Protein AF-A0A8T0I889-F1 (afdb_monomer_lite)

Organism: Ceratodon purpureus (NCBI:txid3225)

Structure (mmCIF, N/CA/C/O backbone):
data_AF-A0A8T0I889-F1
#
_entry.id   AF-A0A8T0I889-F1
#
loop_
_atom_site.group_PDB
_atom_site.id
_atom_site.type_symbol
_atom_site.label_atom_id
_atom_site.label_alt_id
_atom_site.label_comp_id
_atom_site.label_asym_id
_atom_site.label_entity_id
_atom_site.label_seq_id
_atom_site.pdbx_PDB_ins_code
_atom_site.Cartn_x
_atom_site.Cartn_y
_atom_site.Cartn_z
_atom_site.occupancy
_atom_site.B_iso_or_equiv
_atom_site.auth_seq_id
_atom_site.auth_comp_id
_atom_site.auth_asym_id
_atom_site.auth_atom_id
_atom_site.pdbx_PDB_model_num
ATOM 1 N N . MET A 1 1 ? -4.404 -8.830 51.544 1.00 38.88 1 MET A N 1
ATOM 2 C CA . MET A 1 1 ? -3.856 -8.838 50.172 1.00 38.88 1 MET A CA 1
ATOM 3 C C . MET A 1 1 ? -4.081 -7.455 49.581 1.00 38.88 1 MET A C 1
ATOM 5 O O . MET A 1 1 ? -5.215 -7.132 49.264 1.00 38.88 1 MET A O 1
ATOM 9 N N . SER A 1 2 ? -3.045 -6.614 49.555 1.00 32.66 2 SER A N 1
ATOM 10 C CA . SER A 1 2 ? -3.077 -5.269 48.964 1.00 32.66 2 SER A CA 1
ATOM 11 C C . SER A 1 2 ? -1.913 -5.170 47.982 1.00 32.66 2 SER A C 1
ATOM 13 O O . SER A 1 2 ? -0.775 -5.456 48.352 1.00 32.66 2 SER A O 1
ATOM 15 N N . SER A 1 3 ? -2.233 -4.873 46.725 1.00 34.38 3 SER A N 1
ATOM 16 C CA . SER A 1 3 ? -1.304 -4.756 45.603 1.00 34.38 3 SER A CA 1
ATOM 17 C C . SER A 1 3 ? -0.748 -3.334 45.576 1.00 34.38 3 SER A C 1
ATOM 19 O O . SER A 1 3 ? -1.489 -2.397 45.291 1.00 34.38 3 SER A O 1
ATOM 21 N N . ALA A 1 4 ? 0.538 -3.163 45.880 1.00 35.50 4 ALA A N 1
ATOM 22 C CA . ALA A 1 4 ? 1.221 -1.884 45.728 1.00 35.50 4 ALA A CA 1
ATOM 23 C C . ALA A 1 4 ? 1.607 -1.684 44.254 1.00 35.50 4 ALA A C 1
ATOM 25 O O . ALA A 1 4 ? 2.424 -2.424 43.709 1.00 35.50 4 ALA A O 1
ATOM 26 N N . ALA A 1 5 ? 0.996 -0.690 43.610 1.00 38.12 5 ALA A N 1
ATOM 27 C CA . ALA A 1 5 ? 1.450 -0.169 42.330 1.00 38.12 5 ALA A CA 1
ATOM 28 C C . ALA A 1 5 ? 2.786 0.560 42.543 1.00 38.12 5 ALA A C 1
ATOM 30 O O . ALA A 1 5 ? 2.858 1.499 43.336 1.00 38.12 5 ALA A O 1
ATOM 31 N N . ALA A 1 6 ? 3.842 0.126 41.856 1.00 36.59 6 ALA A N 1
ATOM 32 C CA . ALA A 1 6 ? 5.099 0.861 41.813 1.00 36.59 6 ALA A CA 1
ATOM 33 C C . ALA A 1 6 ? 4.888 2.139 40.985 1.00 36.59 6 ALA A C 1
ATOM 35 O O . ALA A 1 6 ? 4.774 2.084 39.761 1.00 36.59 6 ALA A O 1
ATOM 36 N N . ALA A 1 7 ? 4.785 3.285 41.658 1.00 34.78 7 ALA A N 1
ATOM 37 C CA . ALA A 1 7 ? 4.891 4.583 41.009 1.00 34.78 7 ALA A CA 1
ATOM 38 C C . ALA A 1 7 ? 6.327 4.747 40.485 1.00 34.78 7 ALA A C 1
ATOM 40 O O . ALA A 1 7 ? 7.281 4.529 41.231 1.00 34.78 7 ALA A O 1
ATOM 41 N N . MET A 1 8 ? 6.483 5.096 39.205 1.00 34.50 8 MET A N 1
ATOM 42 C CA . MET A 1 8 ? 7.778 5.522 38.671 1.00 34.50 8 MET A CA 1
ATOM 43 C C . MET A 1 8 ? 8.169 6.830 39.358 1.00 34.50 8 MET A C 1
ATOM 45 O O . MET A 1 8 ? 7.447 7.823 39.271 1.00 34.50 8 MET A O 1
ATOM 49 N N . ASP A 1 9 ? 9.288 6.798 40.072 1.00 35.66 9 ASP A N 1
ATOM 50 C CA . ASP A 1 9 ? 9.876 7.955 40.727 1.00 35.66 9 ASP A CA 1
ATOM 51 C C . ASP A 1 9 ? 10.604 8.810 39.678 1.00 35.66 9 ASP A C 1
ATOM 53 O O . ASP A 1 9 ? 11.549 8.356 39.036 1.00 35.66 9 ASP A O 1
ATOM 57 N N . PHE A 1 10 ? 10.112 10.032 39.466 1.00 41.44 10 PHE A N 1
ATOM 58 C CA . PHE A 1 10 ? 10.704 11.021 38.558 1.00 41.44 10 PHE A CA 1
ATOM 59 C C . PHE A 1 10 ? 11.509 12.089 39.314 1.00 41.44 10 PHE A C 1
ATOM 61 O O . PHE A 1 10 ? 11.825 13.141 38.751 1.00 41.44 10 PHE A O 1
ATOM 68 N N . THR A 1 11 ? 11.838 11.862 40.591 1.00 37.34 11 THR A N 1
ATOM 69 C CA . THR A 1 11 ? 12.684 12.786 41.347 1.00 37.34 11 THR A CA 1
ATOM 70 C C . THR A 1 11 ? 14.086 12.839 40.727 1.00 37.34 11 THR A C 1
ATOM 72 O O . THR A 1 11 ? 14.850 11.881 40.762 1.00 37.34 11 THR A O 1
ATOM 75 N N . GLY A 1 12 ? 14.413 13.970 40.093 1.00 53.16 12 GLY A N 1
ATOM 76 C CA . GLY A 1 12 ? 15.733 14.231 39.502 1.00 53.16 12 GLY A CA 1
ATOM 77 C C . GLY A 1 12 ? 15.777 14.394 37.980 1.00 53.16 12 GLY A C 1
ATOM 78 O O . GLY A 1 12 ? 16.835 14.732 37.457 1.00 53.16 12 GLY A O 1
ATOM 79 N N . VAL A 1 13 ? 14.667 14.209 37.256 1.00 53.50 13 VAL A N 1
ATOM 80 C CA . VAL A 1 13 ? 14.629 14.469 35.805 1.00 53.50 13 VAL A CA 1
ATOM 81 C C . VAL A 1 13 ? 14.332 15.950 35.554 1.00 53.50 13 VAL A C 1
ATOM 83 O O . VAL A 1 13 ? 13.236 16.431 35.841 1.00 53.50 13 VAL A O 1
ATOM 86 N N . ASP A 1 14 ? 15.312 16.682 35.022 1.00 50.28 14 ASP A N 1
ATOM 87 C CA . ASP A 1 14 ? 15.147 18.082 34.624 1.00 50.28 14 ASP A CA 1
ATOM 88 C C . ASP A 1 14 ? 14.471 18.170 33.243 1.00 50.28 14 ASP A C 1
ATOM 90 O O . ASP A 1 14 ? 15.088 17.938 32.203 1.00 50.28 14 ASP A O 1
ATOM 94 N N . PHE A 1 15 ? 13.175 18.494 33.236 1.00 55.06 15 PHE A N 1
ATOM 95 C CA . PHE A 1 15 ? 12.366 18.649 32.020 1.00 55.06 15 PHE A CA 1
ATOM 96 C C . PHE A 1 15 ? 12.516 20.024 31.349 1.00 55.06 15 PHE A C 1
ATOM 98 O O . PHE A 1 15 ? 11.800 20.321 30.390 1.00 55.06 15 PHE A O 1
ATOM 105 N N . THR A 1 16 ? 13.408 20.889 31.836 1.00 63.59 16 THR A N 1
ATOM 106 C CA . THR A 1 16 ? 13.692 22.157 31.163 1.00 63.59 16 THR A CA 1
ATOM 107 C C . THR A 1 16 ? 14.415 21.920 29.837 1.00 63.59 16 THR A C 1
ATOM 109 O O . THR A 1 16 ? 15.089 20.912 29.629 1.00 63.59 16 THR A O 1
ATOM 112 N N . VAL A 1 17 ? 14.310 22.886 28.923 1.00 51.00 17 VAL A N 1
ATOM 113 C CA . VAL A 1 17 ? 15.020 22.858 27.634 1.00 51.00 17 VAL A CA 1
ATOM 114 C C . VAL A 1 17 ? 16.532 22.659 27.843 1.00 51.00 17 VAL A C 1
ATOM 116 O O . VAL A 1 17 ? 17.154 21.896 27.113 1.00 51.00 17 VAL A O 1
ATOM 119 N N . ALA A 1 18 ? 17.115 23.264 28.885 1.00 52.53 18 ALA A N 1
ATOM 120 C CA . ALA A 1 18 ? 18.521 23.080 29.251 1.00 52.53 18 ALA A CA 1
ATOM 121 C C . ALA A 1 18 ? 18.833 21.656 29.755 1.00 52.53 18 ALA A C 1
ATOM 123 O O . ALA A 1 18 ? 19.845 21.083 29.351 1.00 52.53 18 ALA A O 1
ATOM 124 N N . GLY A 1 19 ? 17.954 21.058 30.567 1.00 60.75 19 GLY A N 1
ATOM 125 C CA . GLY A 1 19 ? 18.057 19.656 30.988 1.00 60.75 19 GLY A CA 1
ATOM 126 C C . GLY A 1 19 ? 18.005 18.679 29.808 1.00 60.75 19 GLY A C 1
ATOM 127 O O . GLY A 1 19 ? 18.810 17.751 29.730 1.00 60.75 19 GLY A O 1
ATOM 128 N N . GLN A 1 20 ? 17.145 18.948 28.821 1.00 54.09 20 GLN A N 1
ATOM 129 C CA . GLN A 1 20 ? 17.068 18.170 27.578 1.00 54.09 20 GLN A CA 1
ATOM 130 C C . GLN A 1 20 ? 18.330 18.306 26.712 1.00 54.09 20 GLN A C 1
ATOM 132 O O . GLN A 1 20 ? 18.806 17.307 26.172 1.00 54.09 20 GLN A O 1
ATOM 137 N N . TYR A 1 21 ? 18.901 19.512 26.599 1.00 55.03 21 TYR A N 1
ATOM 138 C CA . TYR A 1 21 ? 20.168 19.721 25.889 1.00 55.03 21 TYR A CA 1
ATOM 139 C C . TYR A 1 21 ? 21.338 19.010 26.580 1.00 55.03 21 TYR A C 1
ATOM 141 O O . TYR A 1 21 ? 22.136 18.366 25.903 1.00 55.03 21 TYR A O 1
ATOM 149 N N . ASN A 1 22 ? 21.418 19.057 27.911 1.00 59.56 22 ASN A N 1
ATOM 150 C CA . ASN A 1 22 ? 22.463 18.358 28.660 1.00 59.56 22 ASN A CA 1
ATOM 151 C C . ASN A 1 22 ? 22.345 16.830 28.535 1.00 59.56 22 ASN A C 1
ATOM 153 O O . ASN A 1 22 ? 23.361 16.166 28.357 1.00 59.56 22 ASN A O 1
ATOM 157 N N . ALA A 1 23 ? 21.126 16.281 28.520 1.00 58.91 23 ALA A N 1
ATOM 158 C CA . ALA A 1 23 ? 20.895 14.858 28.264 1.00 58.91 23 ALA A CA 1
ATOM 159 C C . ALA A 1 23 ? 21.286 14.430 26.834 1.00 58.91 23 ALA A C 1
ATOM 161 O O . ALA A 1 23 ? 21.723 13.300 26.629 1.00 58.91 23 ALA A O 1
ATOM 162 N N . MET A 1 24 ? 21.172 15.321 25.837 1.00 51.47 24 MET A N 1
ATOM 163 C CA . MET A 1 24 ? 21.667 15.058 24.476 1.00 51.47 24 MET A CA 1
ATOM 164 C C . MET A 1 24 ? 23.195 15.074 24.378 1.00 51.47 24 MET A C 1
ATOM 166 O O . MET A 1 24 ? 23.743 14.395 23.514 1.00 51.47 24 MET A O 1
ATOM 170 N N . LEU A 1 25 ? 23.872 15.841 25.235 1.00 63.53 25 LEU A N 1
ATOM 171 C CA . LEU A 1 25 ? 25.333 15.946 25.273 1.00 63.53 25 LEU A CA 1
ATOM 172 C C . LEU A 1 25 ? 25.995 14.811 26.068 1.00 63.53 25 LEU A C 1
ATOM 174 O O . LEU A 1 25 ? 27.222 14.697 26.046 1.00 63.53 25 LEU A O 1
ATOM 178 N N . GLU A 1 26 ? 25.217 13.959 26.747 1.00 68.44 26 GLU A N 1
ATOM 179 C CA . GLU A 1 26 ? 25.777 12.794 27.423 1.00 68.44 26 GLU A CA 1
ATOM 180 C C . GLU A 1 26 ? 26.344 11.781 26.408 1.00 68.44 26 GLU A C 1
ATOM 182 O O . GLU A 1 26 ? 25.655 11.372 25.464 1.00 68.44 26 GLU A O 1
ATOM 187 N N . PRO A 1 27 ? 27.588 11.308 26.608 1.00 64.69 27 PRO A N 1
ATOM 188 C CA . PRO A 1 27 ? 28.225 10.348 25.708 1.00 64.69 27 PRO A CA 1
ATOM 189 C C . PRO A 1 27 ? 27.445 9.026 25.607 1.00 64.69 27 PRO A C 1
ATOM 191 O O . PRO A 1 27 ? 27.396 8.422 24.534 1.00 64.69 27 PRO A O 1
ATOM 194 N N . ASP A 1 28 ? 26.756 8.623 26.679 1.00 70.69 28 ASP A N 1
ATOM 195 C CA . ASP A 1 28 ? 25.913 7.424 26.713 1.00 70.69 28 ASP A CA 1
ATOM 196 C C . ASP A 1 28 ? 24.648 7.555 25.853 1.00 70.69 28 ASP A C 1
ATOM 198 O O . ASP A 1 28 ? 24.193 6.570 25.263 1.00 70.69 28 ASP A O 1
ATOM 202 N N . PHE A 1 29 ? 24.083 8.761 25.726 1.00 66.19 29 PHE A N 1
ATOM 203 C CA . PHE A 1 29 ? 22.943 9.012 24.844 1.00 66.19 29 PHE A CA 1
ATOM 204 C C . PHE A 1 29 ? 23.356 8.887 23.373 1.00 66.19 29 PHE A C 1
ATOM 206 O O . PHE A 1 29 ? 22.682 8.215 22.586 1.00 66.19 29 PHE A O 1
ATOM 213 N N . HIS A 1 30 ? 24.508 9.456 23.011 1.00 67.38 30 HIS A N 1
ATOM 214 C CA . HIS A 1 30 ? 25.080 9.315 21.674 1.00 67.38 30 HIS A CA 1
ATOM 215 C C . HIS A 1 30 ? 25.441 7.862 21.341 1.00 67.38 30 HIS A C 1
ATOM 217 O O . HIS A 1 30 ? 25.084 7.389 20.262 1.00 67.38 30 HIS A O 1
ATOM 223 N N . ALA A 1 31 ? 26.070 7.127 22.263 1.00 69.75 31 ALA A N 1
ATOM 224 C CA . ALA A 1 31 ? 26.393 5.714 22.072 1.00 69.75 31 ALA A CA 1
ATOM 225 C C . ALA A 1 31 ? 25.131 4.854 21.891 1.00 69.75 31 ALA A C 1
ATOM 227 O O . ALA A 1 31 ? 25.071 4.035 20.975 1.00 69.75 31 ALA A O 1
ATOM 228 N N . LYS A 1 32 ? 24.082 5.084 22.695 1.00 72.75 32 LYS A N 1
ATOM 229 C CA . LYS A 1 32 ? 22.783 4.412 22.523 1.00 72.75 32 LYS A CA 1
ATOM 230 C C . LYS A 1 32 ? 22.144 4.737 21.177 1.00 72.75 32 LYS A C 1
ATOM 232 O O . LYS A 1 32 ? 21.642 3.831 20.522 1.00 72.75 32 LYS A O 1
ATOM 237 N N . LYS A 1 33 ? 22.187 5.996 20.734 1.00 72.31 33 LYS A N 1
ATOM 238 C CA . LYS A 1 33 ? 21.646 6.401 19.429 1.00 72.31 33 LYS A CA 1
ATOM 239 C C . LYS A 1 33 ? 22.400 5.744 18.270 1.00 72.31 33 LYS A C 1
ATOM 241 O O . LYS A 1 33 ? 21.763 5.293 17.325 1.00 72.31 33 LYS A O 1
ATOM 246 N N . ILE A 1 34 ? 23.728 5.647 18.365 1.00 73.31 34 ILE A N 1
ATOM 247 C CA . ILE A 1 34 ? 24.564 4.943 17.383 1.00 73.31 34 ILE A CA 1
ATOM 248 C C . ILE A 1 34 ? 24.223 3.450 17.368 1.00 73.31 34 ILE A C 1
ATOM 250 O O . ILE A 1 34 ? 23.981 2.905 16.302 1.00 73.31 34 ILE A O 1
ATOM 254 N N . LEU A 1 35 ? 24.129 2.795 18.529 1.00 71.81 35 LEU A N 1
ATOM 255 C CA . LEU A 1 35 ? 23.774 1.373 18.613 1.00 71.81 35 LEU A CA 1
ATOM 256 C C . LEU A 1 35 ? 22.381 1.078 18.046 1.00 71.81 35 LEU A C 1
ATOM 258 O O . LEU A 1 35 ? 22.191 0.065 17.381 1.00 71.81 35 LEU A O 1
ATOM 262 N N . VAL A 1 36 ? 21.403 1.953 18.293 1.00 73.56 36 VAL A N 1
ATOM 263 C CA . VAL A 1 36 ? 20.062 1.827 17.703 1.00 73.56 36 VAL A CA 1
ATOM 264 C C . VAL A 1 36 ? 20.124 1.983 16.184 1.00 73.56 36 VAL A C 1
ATOM 266 O O . VAL A 1 36 ? 19.543 1.158 15.488 1.00 73.56 36 VAL A O 1
ATOM 269 N N . ALA A 1 37 ? 20.862 2.975 15.675 1.00 70.75 37 ALA A N 1
ATOM 270 C CA . ALA A 1 37 ? 21.021 3.186 14.237 1.00 70.75 37 ALA A CA 1
ATOM 271 C C . ALA A 1 37 ? 21.713 1.998 13.545 1.00 70.75 37 ALA A C 1
ATOM 273 O O . ALA A 1 37 ? 21.219 1.520 12.530 1.00 70.75 37 ALA A O 1
ATOM 274 N N . VAL A 1 38 ? 22.790 1.464 14.132 1.00 75.94 38 VAL A N 1
ATOM 275 C CA . VAL A 1 38 ? 23.497 0.279 13.611 1.00 75.94 38 VAL A CA 1
ATOM 276 C C . VAL A 1 38 ? 22.573 -0.943 13.586 1.00 75.94 38 VAL A C 1
ATOM 278 O O . VAL A 1 38 ? 22.471 -1.620 12.570 1.00 75.94 38 VAL A O 1
ATOM 281 N N . ASN A 1 39 ? 21.818 -1.184 14.663 1.00 76.38 39 ASN A N 1
ATOM 282 C CA . ASN A 1 39 ? 20.856 -2.290 14.708 1.00 76.38 39 ASN A CA 1
ATOM 283 C C . ASN A 1 39 ? 19.713 -2.143 13.681 1.00 76.38 39 ASN A C 1
ATOM 285 O O . ASN A 1 39 ? 19.145 -3.147 13.243 1.00 76.38 39 ASN A O 1
ATOM 289 N N . GLU A 1 40 ? 19.314 -0.913 13.338 1.00 75.62 40 GLU A N 1
ATOM 290 C CA . GLU A 1 40 ? 18.324 -0.656 12.285 1.00 75.62 40 GLU A CA 1
ATOM 291 C C . GLU A 1 40 ? 18.888 -0.940 10.888 1.00 75.62 40 GLU A C 1
ATOM 293 O O . GLU A 1 40 ? 18.204 -1.595 10.097 1.00 75.62 40 GLU A O 1
ATOM 298 N N . GLU A 1 41 ? 20.123 -0.510 10.608 1.00 78.06 41 GLU A N 1
ATOM 299 C CA . GLU A 1 41 ? 20.828 -0.801 9.351 1.00 78.06 41 GLU A CA 1
ATOM 300 C C . GLU A 1 41 ? 21.030 -2.312 9.155 1.00 78.06 41 GLU A C 1
ATOM 302 O O . GLU A 1 41 ? 20.679 -2.843 8.100 1.00 78.06 41 GLU A O 1
ATOM 307 N N . ASP A 1 42 ? 21.469 -3.036 10.189 1.00 79.94 42 ASP A N 1
ATOM 308 C CA . ASP A 1 42 ? 21.649 -4.493 10.127 1.00 79.94 42 ASP A CA 1
ATOM 309 C C . ASP A 1 42 ? 20.334 -5.214 9.778 1.00 79.94 42 ASP A C 1
ATOM 311 O O . ASP A 1 42 ? 20.287 -6.088 8.907 1.00 79.94 42 ASP A O 1
ATOM 315 N N . ARG A 1 43 ? 19.218 -4.817 10.408 1.00 76.06 43 ARG A N 1
ATOM 316 C CA . ARG A 1 43 ? 17.892 -5.407 10.145 1.00 76.06 43 ARG A CA 1
ATOM 317 C C . ARG A 1 43 ? 17.404 -5.122 8.720 1.00 76.06 43 ARG A C 1
ATOM 319 O O . ARG A 1 43 ? 16.707 -5.947 8.117 1.00 76.06 43 ARG A O 1
ATOM 326 N N . GLN A 1 44 ? 17.712 -3.939 8.203 1.00 80.19 44 GLN A N 1
ATOM 327 C CA . GLN A 1 44 ? 17.407 -3.539 6.833 1.00 80.19 44 GLN A CA 1
ATOM 328 C C . GLN A 1 44 ? 18.188 -4.386 5.824 1.00 80.19 44 GLN A C 1
ATOM 330 O O . GLN A 1 44 ? 17.584 -4.983 4.923 1.00 80.19 44 GLN A O 1
ATOM 335 N N . ASP A 1 45 ? 19.495 -4.530 6.034 1.00 81.19 45 ASP A N 1
ATOM 336 C CA . ASP A 1 45 ? 20.376 -5.338 5.196 1.00 81.19 45 ASP A CA 1
ATOM 337 C C . ASP A 1 45 ? 19.987 -6.818 5.209 1.00 81.19 45 ASP A C 1
ATOM 339 O O . ASP A 1 45 ? 19.937 -7.451 4.149 1.00 81.19 45 ASP A O 1
ATOM 343 N N . GLU A 1 46 ? 19.609 -7.374 6.361 1.00 82.19 46 GLU A N 1
ATOM 344 C CA . GLU A 1 46 ? 19.077 -8.737 6.450 1.00 82.19 46 GLU A CA 1
ATOM 345 C C . GLU A 1 46 ? 17.840 -8.941 5.562 1.00 82.19 46 GLU A C 1
ATOM 347 O O . GLU A 1 46 ? 17.725 -9.966 4.881 1.00 82.19 46 GLU A O 1
ATOM 352 N N . GLY A 1 47 ? 16.919 -7.971 5.528 1.00 78.44 47 GLY A N 1
ATOM 353 C CA . GLY A 1 47 ? 15.723 -8.014 4.681 1.00 78.44 47 GLY A CA 1
ATOM 354 C C . GLY A 1 47 ? 16.063 -8.032 3.188 1.00 78.44 47 GLY A C 1
ATOM 355 O O . GLY A 1 47 ? 15.535 -8.856 2.433 1.00 78.44 47 GLY A O 1
ATOM 356 N N . ILE A 1 48 ? 17.000 -7.179 2.766 1.00 83.19 48 ILE A N 1
ATOM 357 C CA . ILE A 1 48 ? 17.492 -7.125 1.382 1.00 83.19 48 ILE A CA 1
ATOM 358 C C . ILE A 1 48 ? 18.216 -8.428 1.014 1.00 83.19 48 ILE A C 1
ATOM 360 O O . ILE A 1 48 ? 17.950 -9.020 -0.035 1.00 83.19 48 ILE A O 1
ATOM 364 N N . GLN A 1 49 ? 19.114 -8.917 1.870 1.00 85.38 49 GLN A N 1
ATOM 365 C CA . GLN A 1 49 ? 19.845 -10.162 1.634 1.00 85.38 49 GLN A CA 1
ATOM 366 C C . GLN A 1 49 ? 18.901 -11.362 1.561 1.00 85.38 49 GLN A C 1
ATOM 368 O O . GLN A 1 49 ? 19.063 -12.232 0.704 1.00 85.38 49 GLN A O 1
ATOM 373 N N . LYS A 1 50 ? 17.883 -11.409 2.428 1.00 83.75 50 LYS A N 1
ATOM 374 C CA . LYS A 1 50 ? 16.837 -12.433 2.385 1.00 83.75 50 LYS A CA 1
ATOM 375 C C . LYS A 1 50 ? 16.094 -12.396 1.050 1.00 83.75 50 LYS A C 1
ATOM 377 O O . LYS A 1 50 ? 15.842 -13.462 0.489 1.00 83.75 50 LYS A O 1
ATOM 382 N N . TYR A 1 51 ? 15.790 -11.210 0.523 1.00 84.94 51 TYR A N 1
ATOM 383 C CA . TYR A 1 51 ? 15.159 -11.055 -0.790 1.00 84.94 51 TYR A CA 1
ATOM 384 C C . TYR A 1 51 ? 16.011 -11.669 -1.906 1.00 84.94 51 TYR A C 1
ATOM 386 O O . TYR A 1 51 ? 15.524 -12.550 -2.621 1.00 84.94 51 TYR A O 1
ATOM 394 N N . TYR A 1 52 ? 17.289 -11.291 -2.007 1.00 85.19 52 TYR A N 1
ATOM 395 C CA . TYR A 1 52 ? 18.178 -11.846 -3.034 1.00 85.19 52 TYR A CA 1
ATOM 396 C C . TYR A 1 52 ? 18.409 -13.343 -2.863 1.00 85.19 52 TYR A C 1
ATOM 398 O O . TYR A 1 52 ? 18.342 -14.076 -3.840 1.00 85.19 52 TYR A O 1
ATOM 406 N N . ARG A 1 53 ? 18.543 -13.841 -1.629 1.00 84.75 53 ARG A N 1
ATOM 407 C CA . ARG A 1 53 ? 18.658 -15.282 -1.365 1.00 84.75 53 ARG A CA 1
ATOM 408 C C . ARG A 1 53 ? 17.445 -16.059 -1.883 1.00 84.75 53 ARG A C 1
ATOM 410 O O . ARG A 1 53 ? 17.609 -17.114 -2.490 1.00 84.75 53 ARG A O 1
ATOM 417 N N . VAL A 1 54 ? 16.230 -15.557 -1.648 1.00 79.88 54 VAL A N 1
ATOM 418 C CA . VAL A 1 54 ? 14.989 -16.180 -2.147 1.00 79.88 54 VAL A CA 1
ATOM 419 C C . VAL A 1 54 ? 14.908 -16.098 -3.672 1.00 79.88 54 VAL A C 1
ATOM 421 O O . VAL A 1 54 ? 14.420 -17.033 -4.309 1.00 79.88 54 VAL A O 1
ATOM 424 N N . GLN A 1 55 ? 15.386 -15.006 -4.268 1.00 77.44 55 GLN A N 1
ATOM 425 C CA . GLN A 1 55 ? 15.438 -14.841 -5.717 1.00 77.44 55 GLN A CA 1
ATOM 426 C C . GLN A 1 55 ? 16.450 -15.800 -6.367 1.00 77.44 55 GLN A C 1
ATOM 428 O O . GLN A 1 55 ? 16.089 -16.497 -7.315 1.00 77.44 55 GLN A O 1
ATOM 433 N N . ASP A 1 56 ? 17.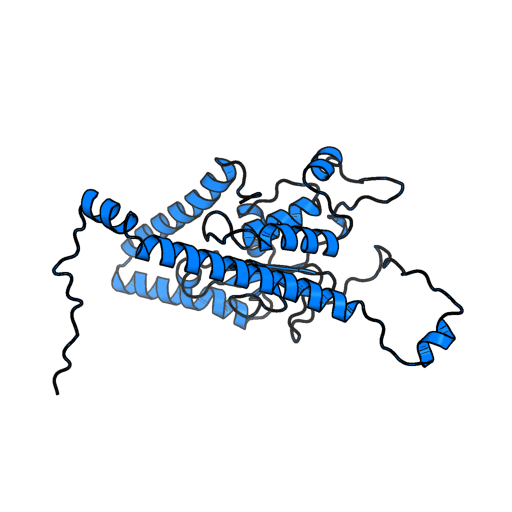659 -15.907 -5.820 1.00 81.19 56 ASP A N 1
ATOM 434 C CA . ASP A 1 56 ? 18.752 -16.739 -6.332 1.00 81.19 56 ASP A CA 1
ATOM 435 C C . ASP A 1 56 ? 18.472 -18.235 -6.156 1.00 81.19 56 ASP A C 1
ATOM 437 O O . ASP A 1 56 ? 18.657 -19.016 -7.091 1.00 81.19 56 ASP A O 1
ATOM 441 N N . ALA A 1 57 ? 17.936 -18.646 -5.000 1.00 73.88 57 ALA A N 1
ATOM 442 C CA . ALA A 1 57 ? 17.525 -20.032 -4.759 1.00 73.88 57 ALA A CA 1
ATOM 443 C C . ALA A 1 57 ? 16.468 -20.513 -5.768 1.00 73.88 57 ALA A C 1
ATOM 445 O O . ALA A 1 57 ? 16.388 -21.702 -6.065 1.00 73.88 57 ALA A O 1
ATOM 446 N N . ARG A 1 58 ? 15.668 -19.594 -6.325 1.00 65.94 58 ARG A N 1
ATOM 447 C CA . ARG A 1 58 ? 14.689 -19.899 -7.379 1.00 65.94 58 ARG A CA 1
ATOM 448 C C . ARG A 1 58 ? 15.282 -19.883 -8.788 1.00 65.94 58 ARG A C 1
ATOM 450 O O . ARG A 1 58 ? 14.664 -20.441 -9.689 1.00 65.94 58 ARG A O 1
ATOM 457 N N . GLN A 1 59 ? 16.439 -19.254 -8.993 1.00 61.47 59 GLN A N 1
ATOM 458 C CA . GLN A 1 59 ? 17.145 -19.248 -10.279 1.00 61.47 59 GLN A CA 1
ATOM 459 C C . GLN A 1 59 ? 18.092 -20.446 -10.455 1.00 61.47 59 GLN A C 1
ATOM 461 O O . GLN A 1 59 ? 18.478 -20.735 -11.587 1.00 61.47 59 GLN A O 1
ATOM 466 N N . GLN A 1 60 ? 18.449 -21.171 -9.387 1.00 41.69 60 GLN A N 1
ATOM 467 C CA . GLN A 1 60 ? 19.265 -22.385 -9.491 1.00 41.69 60 GLN A CA 1
ATOM 468 C C . GLN A 1 60 ? 18.501 -23.528 -10.197 1.00 41.69 60 GLN A C 1
ATOM 470 O O . GLN A 1 60 ? 17.460 -23.965 -9.701 1.00 41.69 60 GLN A O 1
ATOM 475 N N . PRO A 1 61 ? 19.009 -24.068 -11.324 1.00 43.16 61 PRO A N 1
ATOM 476 C CA . PRO A 1 61 ? 18.478 -25.292 -11.912 1.00 43.16 61 PRO A CA 1
ATOM 477 C C . PRO A 1 61 ? 18.770 -26.482 -10.992 1.00 43.16 61 PRO A C 1
ATOM 479 O O . PRO A 1 61 ? 19.861 -26.593 -10.426 1.00 43.16 61 PRO A O 1
ATOM 482 N N . SER A 1 62 ? 17.806 -27.391 -10.851 1.00 40.03 62 SER A N 1
ATOM 483 C CA . SER A 1 62 ? 17.978 -28.639 -10.109 1.00 40.03 62 SER A CA 1
ATOM 484 C C . SER A 1 62 ? 19.150 -29.442 -10.681 1.00 40.03 62 SER A C 1
ATOM 486 O O . SER A 1 62 ? 19.073 -29.944 -11.798 1.00 40.03 62 SER A O 1
ATOM 488 N N . SER A 1 63 ? 20.218 -29.608 -9.902 1.00 49.16 63 SER A N 1
ATOM 489 C CA . SER A 1 63 ? 21.360 -30.464 -10.234 1.00 49.16 63 SER A CA 1
ATOM 490 C C . SER A 1 63 ? 20.944 -31.947 -10.293 1.00 49.16 63 SER A C 1
ATOM 492 O O . SER A 1 63 ? 21.194 -32.713 -9.362 1.00 49.16 63 SER A O 1
ATOM 494 N N . SER A 1 64 ? 20.337 -32.380 -11.398 1.00 54.94 64 SER A N 1
ATOM 495 C CA . SER A 1 64 ? 20.306 -33.785 -11.809 1.00 54.94 64 SER A CA 1
ATOM 496 C C . SER A 1 64 ? 21.084 -33.933 -13.111 1.00 54.94 64 SER A C 1
ATOM 498 O O . SER A 1 64 ? 20.902 -33.167 -14.059 1.00 54.94 64 SER A O 1
ATOM 500 N N . LYS A 1 65 ? 21.940 -34.957 -13.176 1.00 52.72 65 LYS A N 1
ATOM 501 C CA . LYS A 1 65 ? 22.740 -35.338 -14.355 1.00 52.72 65 LYS A CA 1
ATOM 502 C C . LYS A 1 65 ? 21.895 -35.531 -15.632 1.00 52.72 65 LYS A C 1
ATOM 504 O O . LYS A 1 65 ? 22.450 -35.505 -16.729 1.00 52.72 65 LYS A O 1
ATOM 509 N N . ASP A 1 66 ? 20.572 -35.635 -15.507 1.00 48.03 66 ASP A N 1
ATOM 510 C CA . ASP A 1 66 ? 19.611 -35.687 -16.615 1.00 48.03 66 ASP A CA 1
ATOM 511 C C . ASP A 1 66 ? 19.501 -34.381 -17.427 1.00 48.03 66 ASP A C 1
ATOM 513 O O . ASP A 1 66 ? 19.113 -34.412 -18.599 1.00 48.03 66 ASP A O 1
ATOM 517 N N . GLU A 1 67 ? 19.869 -33.226 -16.860 1.00 49.94 67 GLU A N 1
ATOM 518 C CA . GLU A 1 67 ? 19.776 -31.924 -17.540 1.00 49.94 67 GLU A CA 1
ATOM 519 C C . GLU A 1 67 ? 20.954 -31.672 -18.499 1.00 49.94 67 GLU A C 1
ATOM 521 O O . GLU A 1 67 ? 20.791 -31.050 -19.551 1.00 49.94 67 GLU A O 1
ATOM 526 N N . ILE A 1 68 ? 22.128 -32.255 -18.219 1.00 49.91 68 ILE A N 1
ATOM 527 C CA . ILE A 1 68 ? 23.310 -32.165 -19.095 1.00 49.91 68 ILE A CA 1
ATOM 528 C C . ILE A 1 68 ? 23.031 -32.831 -20.451 1.00 49.91 68 ILE A C 1
ATOM 530 O O . ILE A 1 68 ? 23.459 -32.326 -21.488 1.00 49.91 68 ILE A O 1
ATOM 534 N N . ARG A 1 69 ? 22.228 -33.904 -20.480 1.00 44.44 69 ARG A N 1
ATOM 535 C CA . ARG A 1 69 ? 21.816 -34.563 -21.731 1.00 44.44 69 ARG A CA 1
ATOM 536 C C . ARG A 1 69 ? 20.817 -33.729 -22.544 1.00 44.44 69 ARG A C 1
ATOM 538 O O . ARG A 1 69 ? 20.770 -33.862 -23.763 1.00 44.44 69 ARG A O 1
ATOM 545 N N . ARG A 1 70 ? 20.058 -32.831 -21.903 1.00 44.09 70 ARG A N 1
ATOM 546 C CA . ARG A 1 70 ? 19.170 -31.866 -22.583 1.00 44.09 70 ARG A CA 1
ATOM 547 C C . ARG A 1 70 ? 19.899 -30.605 -23.064 1.00 44.09 70 ARG A C 1
ATOM 549 O O . ARG A 1 70 ? 19.359 -29.871 -23.884 1.00 44.09 70 ARG A O 1
ATOM 556 N N . ARG A 1 71 ? 21.136 -30.373 -22.611 1.00 45.03 71 ARG A N 1
ATOM 557 C CA . ARG A 1 71 ? 21.948 -29.177 -22.909 1.00 45.03 71 ARG A CA 1
ATOM 558 C C . ARG A 1 71 ? 22.434 -29.071 -24.364 1.00 45.03 71 ARG A C 1
ATOM 560 O O . ARG A 1 71 ? 22.928 -28.018 -24.748 1.00 45.03 71 ARG A O 1
ATOM 567 N N . GLY A 1 72 ? 22.257 -30.116 -25.180 1.00 39.66 72 GLY A N 1
ATOM 568 C CA . GLY A 1 72 ? 22.486 -30.076 -26.633 1.00 39.66 72 GLY A CA 1
ATOM 569 C C . GLY A 1 72 ? 21.397 -29.342 -27.431 1.00 39.66 72 GLY A C 1
ATOM 570 O O . GLY A 1 72 ? 21.574 -29.090 -28.617 1.00 39.66 72 GLY A O 1
ATOM 571 N N . GLN A 1 73 ? 20.281 -28.976 -26.795 1.00 44.28 73 GLN A N 1
ATOM 572 C CA . GLN A 1 73 ? 19.256 -28.111 -27.373 1.00 44.28 73 GLN A CA 1
ATOM 573 C C . GLN A 1 73 ? 18.984 -26.971 -26.398 1.00 44.28 73 GLN A C 1
ATOM 575 O O . GLN A 1 73 ? 18.124 -27.055 -25.521 1.00 44.28 73 GLN A O 1
ATOM 580 N N . SER A 1 74 ? 19.745 -25.890 -26.539 1.00 38.34 74 SER A N 1
ATOM 581 C CA . SER A 1 74 ? 19.473 -24.626 -25.869 1.00 38.34 74 SER A CA 1
ATOM 582 C C . SER A 1 74 ? 18.113 -24.093 -26.327 1.00 38.34 74 SER A C 1
ATOM 584 O O . SER A 1 74 ? 17.993 -23.388 -27.327 1.00 38.34 74 SER A O 1
ATOM 586 N N . ARG A 1 75 ? 17.049 -24.410 -25.580 1.00 37.12 75 ARG A N 1
ATOM 587 C CA . ARG A 1 75 ? 15.842 -23.583 -25.621 1.00 37.12 75 ARG A CA 1
ATOM 588 C C . ARG A 1 75 ? 16.232 -22.232 -25.015 1.00 37.12 75 ARG A C 1
ATOM 590 O O . ARG A 1 75 ? 16.676 -22.215 -23.866 1.00 37.12 75 ARG A O 1
ATOM 597 N N . PRO A 1 76 ? 16.114 -21.116 -25.754 1.00 37.91 76 PRO A N 1
ATOM 598 C CA . PRO A 1 76 ? 16.326 -19.799 -25.170 1.00 37.91 76 PRO A CA 1
ATOM 599 C C . PRO A 1 76 ? 15.368 -19.629 -23.988 1.00 37.91 76 PRO A C 1
ATOM 601 O O . PRO A 1 76 ? 14.274 -20.198 -24.007 1.00 37.91 76 PRO A O 1
ATOM 604 N N . ALA A 1 77 ? 15.768 -18.866 -22.966 1.00 43.75 77 ALA A N 1
ATOM 605 C CA . ALA A 1 77 ? 14.872 -18.458 -21.891 1.00 43.75 77 ALA A CA 1
ATOM 606 C C . ALA A 1 77 ? 13.644 -17.792 -22.527 1.00 43.75 77 ALA A C 1
ATOM 608 O O . ALA A 1 77 ? 13.705 -16.658 -23.006 1.00 43.75 77 ALA A O 1
ATOM 609 N N . VAL A 1 78 ? 12.546 -18.542 -22.632 1.00 41.00 78 VAL A N 1
ATOM 610 C CA . VAL A 1 78 ? 11.319 -18.059 -23.251 1.00 41.00 78 VAL A CA 1
ATOM 611 C C . VAL A 1 78 ? 10.769 -17.008 -22.300 1.00 41.00 78 VAL A C 1
ATOM 613 O O . VAL A 1 78 ? 10.164 -17.339 -21.282 1.00 41.00 78 VAL A O 1
ATOM 616 N N . ARG A 1 79 ? 10.988 -15.728 -22.630 1.00 49.19 79 ARG A N 1
ATOM 617 C CA . ARG A 1 79 ? 10.146 -14.629 -22.148 1.00 49.19 79 ARG A CA 1
ATOM 618 C C . ARG A 1 79 ? 8.714 -15.110 -22.355 1.00 49.19 79 ARG A C 1
ATOM 620 O O . ARG A 1 79 ? 8.333 -15.380 -23.496 1.00 49.19 79 ARG A O 1
ATOM 627 N N . ARG A 1 80 ? 7.956 -15.311 -21.270 1.00 48.81 80 ARG A N 1
ATOM 628 C CA . ARG A 1 80 ? 6.546 -15.694 -21.390 1.00 48.81 80 ARG A CA 1
ATOM 629 C C . ARG A 1 80 ? 5.898 -14.673 -22.333 1.00 48.81 80 ARG A C 1
ATOM 631 O O . ARG A 1 80 ? 6.065 -13.476 -22.088 1.00 48.81 80 ARG A O 1
ATOM 638 N N . PRO A 1 81 ? 5.252 -15.108 -23.428 1.00 49.19 81 PRO A N 1
ATOM 639 C CA . PRO A 1 81 ? 4.599 -14.170 -24.326 1.00 49.19 81 PRO A CA 1
ATOM 640 C C . PRO A 1 81 ? 3.599 -13.346 -23.512 1.00 49.19 81 PRO A C 1
ATOM 642 O O . PRO A 1 81 ? 3.001 -13.872 -22.570 1.00 49.19 81 PRO A O 1
ATOM 645 N N . ALA A 1 82 ? 3.424 -12.068 -23.859 1.00 52.00 82 ALA A N 1
ATOM 646 C CA . ALA A 1 82 ? 2.477 -11.174 -23.184 1.00 52.00 82 ALA A CA 1
ATOM 647 C C . ALA A 1 82 ? 1.053 -11.773 -23.101 1.00 52.00 82 ALA A C 1
ATOM 649 O O . ALA A 1 82 ? 0.303 -11.446 -22.193 1.00 52.00 82 ALA A O 1
ATOM 650 N N . SER A 1 83 ? 0.736 -12.722 -23.991 1.00 50.50 83 SER A N 1
ATOM 651 C CA . SER A 1 83 ? -0.519 -13.471 -24.082 1.00 50.50 83 SER A CA 1
ATOM 652 C C . SER A 1 83 ? -0.604 -14.763 -23.249 1.00 50.50 83 SER A C 1
ATOM 654 O O . SER A 1 83 ? -1.600 -15.480 -23.342 1.00 50.50 83 SER A O 1
ATOM 656 N N . ALA A 1 84 ? 0.413 -15.125 -22.457 1.00 58.03 84 ALA A N 1
ATOM 657 C CA . ALA A 1 84 ? 0.315 -16.300 -21.591 1.00 58.03 84 ALA A CA 1
ATOM 658 C C . ALA A 1 84 ? -0.734 -16.056 -20.485 1.00 58.03 84 ALA A C 1
ATOM 660 O O . ALA A 1 84 ? -0.658 -15.027 -19.808 1.00 58.03 84 ALA A O 1
ATOM 661 N N . PRO A 1 85 ? -1.674 -16.993 -20.241 1.00 63.88 85 PRO A N 1
ATOM 662 C CA . PRO A 1 85 ? -2.734 -16.793 -19.260 1.00 63.88 85 PRO A CA 1
ATOM 663 C C . PRO A 1 85 ? -2.135 -16.505 -17.882 1.00 63.88 85 PRO A C 1
ATOM 665 O O . PRO A 1 85 ? -1.236 -17.211 -17.404 1.00 63.88 85 PRO A O 1
ATOM 668 N N . MET A 1 86 ? -2.610 -15.428 -17.253 1.00 69.00 86 MET A N 1
ATOM 669 C CA . MET A 1 86 ? -2.139 -15.030 -15.933 1.00 69.00 86 MET A CA 1
ATOM 670 C C . MET A 1 86 ? -2.404 -16.145 -14.922 1.00 69.00 86 MET A C 1
ATOM 672 O O . MET A 1 86 ? -3.510 -16.679 -14.850 1.00 69.00 86 MET A O 1
ATOM 676 N N . ARG A 1 87 ? -1.394 -16.452 -14.098 1.00 82.38 87 ARG A N 1
ATOM 677 C CA . ARG A 1 87 ? -1.533 -17.425 -13.008 1.00 82.38 87 ARG A CA 1
ATOM 678 C C . ARG A 1 87 ? -2.725 -17.054 -12.116 1.00 82.38 87 ARG A C 1
ATOM 680 O O . ARG A 1 87 ? -2.851 -15.869 -11.789 1.00 82.38 87 ARG A O 1
ATOM 687 N N . PRO A 1 88 ? -3.587 -18.019 -11.755 1.00 88.00 88 PRO A N 1
ATOM 688 C CA . PRO A 1 88 ? -4.686 -17.766 -10.836 1.00 88.00 88 PRO A CA 1
ATOM 689 C C . PRO A 1 88 ? -4.144 -17.366 -9.462 1.00 88.00 88 PRO A C 1
ATOM 691 O O . PRO A 1 88 ? -3.009 -17.692 -9.110 1.00 88.00 88 PRO A O 1
ATOM 694 N N . VAL A 1 89 ? -4.963 -16.634 -8.711 1.00 91.69 89 VAL A N 1
ATOM 695 C CA . VAL A 1 89 ? -4.688 -16.342 -7.305 1.00 91.69 89 VAL A CA 1
ATOM 696 C C . VAL A 1 89 ? -4.853 -17.633 -6.511 1.00 91.69 89 VAL A C 1
ATOM 698 O O . VAL A 1 89 ? -5.851 -18.333 -6.666 1.00 91.69 89 VAL A O 1
ATOM 701 N N . ASP A 1 90 ? -3.874 -17.936 -5.668 1.00 92.12 90 ASP A N 1
ATOM 702 C CA . ASP A 1 90 ? -3.875 -19.089 -4.779 1.00 92.12 90 ASP A CA 1
ATOM 703 C C . ASP A 1 90 ? -3.926 -18.590 -3.336 1.00 92.12 90 ASP A C 1
ATOM 705 O O . ASP A 1 90 ? -2.909 -18.337 -2.685 1.00 92.12 90 ASP A O 1
ATOM 709 N N . VAL A 1 91 ? -5.156 -18.407 -2.858 1.00 90.38 91 VAL A N 1
ATOM 710 C CA . VAL A 1 91 ? -5.443 -17.913 -1.509 1.00 90.38 91 VAL A CA 1
ATOM 711 C C . VAL A 1 91 ? -4.900 -18.861 -0.439 1.00 90.38 91 VAL A C 1
ATOM 713 O O . VAL A 1 91 ? -4.395 -18.392 0.579 1.00 90.38 91 VAL A O 1
ATOM 716 N N . ALA A 1 92 ? -4.972 -20.176 -0.669 1.00 88.44 92 ALA A N 1
ATOM 717 C CA . ALA A 1 92 ? -4.580 -21.185 0.313 1.00 88.44 92 ALA A CA 1
ATOM 718 C C . ALA A 1 92 ? -3.079 -21.122 0.624 1.00 88.44 92 ALA A C 1
ATOM 720 O O . ALA A 1 92 ? -2.683 -21.230 1.781 1.00 88.44 92 ALA A O 1
ATOM 721 N N . ASN A 1 93 ? -2.257 -20.879 -0.400 1.00 88.31 93 ASN A N 1
ATOM 722 C CA . ASN A 1 93 ? -0.809 -20.733 -0.252 1.00 88.31 93 ASN A CA 1
ATOM 723 C C . ASN A 1 93 ? -0.351 -19.269 -0.113 1.00 88.31 93 ASN A C 1
ATOM 725 O O . ASN A 1 93 ? 0.852 -18.994 -0.151 1.00 88.31 93 ASN A O 1
ATOM 729 N N . GLY A 1 94 ? -1.288 -18.322 0.012 1.00 90.31 94 GLY A N 1
ATOM 730 C CA . GLY A 1 94 ? -0.991 -16.895 0.146 1.00 90.31 94 GLY A CA 1
ATOM 731 C C . GLY A 1 94 ? -0.261 -16.305 -1.063 1.00 90.31 94 GLY A C 1
ATOM 732 O O . GLY A 1 94 ? 0.573 -15.415 -0.898 1.00 90.31 94 GLY A O 1
ATOM 733 N N . LYS A 1 95 ? -0.519 -16.813 -2.275 1.00 93.62 95 LYS A N 1
ATOM 734 C CA . LYS A 1 95 ? 0.118 -16.336 -3.509 1.00 93.62 95 LYS A CA 1
ATOM 735 C C . LYS A 1 95 ? -0.858 -15.534 -4.355 1.00 93.62 95 LYS A C 1
ATOM 737 O O . LYS A 1 95 ? -1.860 -16.051 -4.846 1.00 93.62 95 LYS A O 1
ATOM 742 N N . PHE A 1 96 ? -0.508 -14.276 -4.606 1.00 95.00 96 PHE A N 1
ATOM 743 C CA . PHE A 1 96 ? -1.352 -13.326 -5.333 1.00 95.00 96 PHE A CA 1
ATOM 744 C C . PHE A 1 96 ? -0.607 -12.736 -6.545 1.00 95.00 96 PHE A C 1
ATOM 746 O O . PHE A 1 96 ? -0.142 -11.602 -6.492 1.00 95.00 96 PHE A O 1
ATOM 753 N N . PRO A 1 97 ? -0.423 -13.483 -7.652 1.00 95.06 97 PRO A N 1
ATOM 754 C CA . PRO A 1 97 ? 0.344 -13.006 -8.806 1.00 95.06 97 PRO A CA 1
ATOM 755 C C . PRO A 1 97 ? -0.176 -11.666 -9.339 1.00 95.06 97 PRO A C 1
ATOM 757 O O . PRO A 1 97 ? -1.365 -11.554 -9.641 1.00 95.06 97 PRO A O 1
ATOM 760 N N . PHE A 1 98 ? 0.713 -10.680 -9.512 1.00 94.94 98 PHE A N 1
ATOM 761 C CA . PHE A 1 98 ? 0.370 -9.341 -10.031 1.00 94.94 98 PHE A CA 1
ATOM 762 C C . PHE A 1 98 ? -0.673 -8.601 -9.204 1.00 94.94 98 PHE A C 1
ATOM 764 O O . PHE A 1 98 ? -1.489 -7.867 -9.749 1.00 94.94 98 PHE A O 1
ATOM 771 N N . CYS A 1 99 ? -0.701 -8.817 -7.896 1.00 96.50 99 CYS A N 1
ATOM 772 C CA . CYS A 1 99 ? -1.677 -8.164 -7.042 1.00 96.50 99 CYS A CA 1
ATOM 773 C C . CYS A 1 99 ? -1.040 -7.092 -6.163 1.00 96.50 99 CYS A C 1
ATOM 775 O O . CYS A 1 99 ? 0.089 -7.229 -5.694 1.00 96.50 99 CYS A O 1
ATOM 777 N N . LEU A 1 100 ? -1.815 -6.053 -5.889 1.00 97.19 100 LEU A N 1
ATOM 778 C CA . LEU A 1 100 ? -1.664 -5.253 -4.684 1.00 97.19 100 LEU A CA 1
ATOM 779 C C . LEU A 1 100 ? -2.471 -5.941 -3.587 1.00 97.19 100 LEU A C 1
ATOM 781 O O . LEU A 1 100 ? -3.616 -6.324 -3.816 1.00 97.19 100 LEU A O 1
ATOM 785 N N . VAL A 1 101 ? -1.889 -6.113 -2.411 1.00 97.12 101 VAL A N 1
ATOM 786 C CA . VAL A 1 101 ? -2.546 -6.739 -1.258 1.00 97.12 101 VAL A CA 1
ATOM 787 C C . VAL A 1 101 ? -2.669 -5.740 -0.118 1.00 97.12 101 VAL A C 1
ATOM 789 O O . VAL A 1 101 ? -1.851 -4.833 0.008 1.00 97.12 101 VAL A O 1
ATOM 792 N N . TRP A 1 102 ? -3.707 -5.889 0.698 1.00 97.00 102 TRP A N 1
ATOM 793 C CA . TRP A 1 102 ? -4.011 -4.996 1.809 1.00 97.00 102 TRP A CA 1
ATOM 794 C C . TRP A 1 102 ? -4.494 -5.779 3.030 1.00 97.00 102 TRP A C 1
ATOM 796 O O . TRP A 1 102 ? -5.256 -6.748 2.916 1.00 97.00 102 TRP A O 1
ATOM 806 N N . VAL A 1 103 ? -4.073 -5.336 4.212 1.00 94.88 103 VAL A N 1
ATOM 807 C CA . VAL A 1 103 ? -4.487 -5.869 5.514 1.00 94.88 103 VAL A CA 1
ATOM 808 C C . VAL A 1 103 ? -4.844 -4.711 6.457 1.00 94.88 103 VAL A C 1
ATOM 810 O O . VAL A 1 103 ? -4.113 -3.720 6.494 1.00 94.88 103 VAL A O 1
ATOM 813 N N . PRO A 1 104 ? -5.950 -4.787 7.223 1.00 93.00 104 PRO A N 1
ATOM 814 C CA . PRO A 1 104 ? -6.258 -3.771 8.224 1.00 93.00 104 PRO A CA 1
ATOM 815 C C . PRO A 1 104 ? -5.179 -3.773 9.312 1.00 93.00 104 PRO A C 1
ATOM 817 O O . PRO A 1 104 ? -4.832 -4.830 9.840 1.00 93.00 104 PRO A O 1
ATOM 820 N N . LEU A 1 105 ? -4.659 -2.597 9.666 1.00 91.19 105 LEU A N 1
ATOM 821 C CA . LEU A 1 105 ? -3.666 -2.482 10.732 1.00 91.19 105 LEU A CA 1
ATOM 822 C C . LEU A 1 105 ? -4.316 -2.769 12.096 1.00 91.19 105 LEU A C 1
ATOM 824 O O . LEU A 1 105 ? -5.323 -2.132 12.421 1.00 91.19 105 LEU A O 1
ATOM 828 N N . PRO A 1 106 ? -3.765 -3.679 12.920 1.00 86.75 106 PRO A N 1
ATOM 829 C CA . PRO A 1 106 ? -4.301 -3.954 14.248 1.00 86.75 106 PRO A CA 1
ATOM 830 C C . PRO A 1 106 ? -4.429 -2.674 15.077 1.00 86.75 106 PRO A C 1
ATOM 832 O O . PRO A 1 106 ? -3.538 -1.827 15.036 1.00 86.75 106 PRO A O 1
ATOM 835 N N . ILE A 1 107 ? -5.523 -2.549 15.838 1.00 87.69 107 ILE A N 1
ATOM 836 C CA . ILE A 1 107 ? -5.861 -1.396 16.696 1.00 87.69 107 ILE A CA 1
ATOM 837 C C . ILE A 1 107 ? -6.180 -0.120 15.898 1.00 87.69 107 ILE A C 1
ATOM 839 O O . ILE A 1 107 ? -7.248 0.460 16.075 1.00 87.69 107 ILE A O 1
AT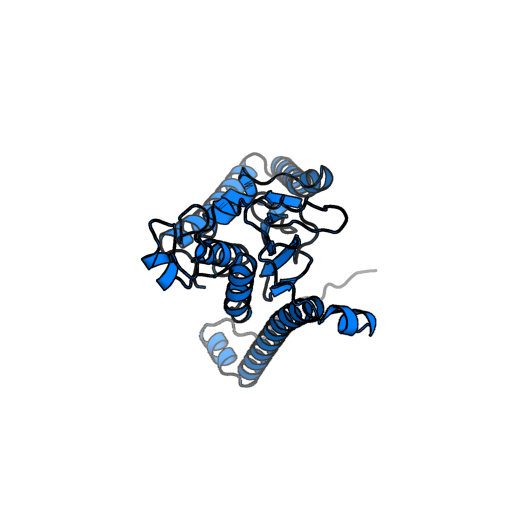OM 843 N N . VAL A 1 108 ? -5.312 0.296 14.974 1.00 89.31 108 VAL A N 1
ATOM 844 C CA . VAL A 1 108 ? -5.495 1.504 14.155 1.00 89.31 108 VAL A CA 1
ATOM 845 C C . VAL A 1 108 ? -6.734 1.385 13.268 1.00 89.31 108 VAL A C 1
ATOM 847 O O . VAL A 1 108 ? -7.570 2.288 13.262 1.00 89.31 108 VAL A O 1
ATOM 850 N N . ALA A 1 109 ? -6.916 0.248 12.589 1.00 90.06 109 ALA A N 1
ATOM 851 C CA . ALA A 1 109 ? -8.088 0.009 11.748 1.00 90.06 109 ALA A CA 1
ATOM 852 C C . ALA A 1 109 ? -9.395 -0.069 12.554 1.00 90.06 109 ALA A C 1
ATOM 854 O O . ALA A 1 109 ? -10.474 0.118 12.002 1.00 90.06 109 ALA A O 1
ATOM 855 N N . TRP A 1 110 ? -9.323 -0.312 13.866 1.00 92.50 110 TRP A N 1
ATOM 856 C CA . TRP A 1 110 ? -10.511 -0.307 14.719 1.00 92.50 110 TRP A CA 1
ATOM 857 C C . TRP A 1 110 ? -11.020 1.113 14.969 1.00 92.50 110 TRP A C 1
ATOM 859 O O . TRP A 1 110 ? -12.197 1.302 15.243 1.00 92.50 110 TRP A O 1
ATOM 869 N N . LEU A 1 111 ? -10.154 2.122 14.868 1.00 89.94 111 LEU A N 1
ATOM 870 C CA . LEU A 1 111 ? -10.552 3.527 14.931 1.00 89.94 111 LEU A CA 1
ATOM 871 C C . LEU A 1 111 ? -10.824 4.085 13.536 1.00 89.94 111 LEU A C 1
ATOM 873 O O . LEU A 1 111 ? -11.742 4.881 13.357 1.00 89.94 111 LEU A O 1
ATOM 877 N N . VAL A 1 112 ? -10.033 3.669 12.547 1.00 91.75 112 VAL A N 1
ATOM 878 C CA . VAL A 1 112 ? -10.056 4.215 11.192 1.00 91.75 112 VAL A CA 1
ATOM 879 C C . VAL A 1 112 ? -9.971 3.065 10.176 1.00 91.75 112 VAL A C 1
ATOM 881 O O . VAL A 1 112 ? -8.876 2.695 9.757 1.00 91.75 112 VAL A O 1
ATOM 884 N N . PRO A 1 113 ? -11.103 2.480 9.743 1.00 88.62 113 PRO A N 1
ATOM 885 C CA . PRO A 1 113 ? -11.138 1.181 9.052 1.00 88.62 113 PRO A CA 1
ATOM 886 C C . PRO A 1 113 ? -10.569 1.206 7.630 1.00 88.62 113 PRO A C 1
ATOM 888 O O . PRO A 1 113 ? -10.338 0.160 7.028 1.00 88.62 113 PRO A O 1
ATOM 891 N N . PHE A 1 114 ? -10.335 2.398 7.080 1.00 86.62 114 PHE A N 1
ATOM 892 C CA . PHE A 1 114 ? -9.654 2.580 5.802 1.00 86.62 114 PHE A CA 1
ATOM 893 C C . PHE A 1 114 ? -8.124 2.601 5.932 1.00 86.62 114 PHE A C 1
ATOM 895 O O . PHE A 1 114 ? -7.431 2.436 4.932 1.00 86.62 114 PHE A O 1
ATOM 902 N N . VAL A 1 115 ? -7.578 2.772 7.140 1.00 89.25 115 VAL A N 1
ATOM 903 C CA . VAL A 1 115 ? -6.134 2.712 7.381 1.00 89.25 115 VAL A CA 1
ATOM 904 C C . VAL A 1 115 ? -5.708 1.254 7.492 1.00 89.25 115 VAL A C 1
ATOM 906 O O . VAL A 1 115 ? -6.201 0.488 8.320 1.00 89.25 115 VAL A O 1
ATOM 909 N N . GLY A 1 116 ? -4.758 0.866 6.655 1.00 92.50 116 GLY A N 1
ATOM 910 C CA . GLY A 1 116 ? -4.192 -0.469 6.678 1.00 92.50 116 GLY A CA 1
ATOM 911 C C . GLY A 1 116 ? -2.802 -0.483 6.080 1.00 92.50 116 GLY A C 1
ATOM 912 O O . GLY A 1 116 ? -2.224 0.557 5.783 1.00 92.50 116 GLY A O 1
ATOM 913 N N . HIS A 1 117 ? -2.275 -1.685 5.935 1.00 95.25 117 HIS A N 1
ATOM 914 C CA . HIS A 1 117 ? -0.951 -1.934 5.409 1.00 95.25 117 HIS A CA 1
ATOM 915 C C . HIS A 1 117 ? -1.053 -2.573 4.034 1.00 95.25 117 HIS A C 1
ATOM 917 O O . HIS A 1 117 ? -1.875 -3.468 3.823 1.00 95.25 117 HIS A O 1
ATOM 923 N N . VAL A 1 118 ? -0.224 -2.109 3.105 1.00 96.75 118 VAL A N 1
ATOM 924 C CA . VAL A 1 118 ? -0.224 -2.565 1.715 1.00 96.75 118 VAL A CA 1
ATOM 925 C C . VAL A 1 118 ? 1.065 -3.287 1.361 1.00 96.75 118 VAL A C 1
ATOM 927 O O . VAL A 1 118 ? 2.137 -2.982 1.875 1.00 96.75 118 VAL A O 1
ATOM 930 N N . GLY A 1 119 ? 0.956 -4.216 0.424 1.00 97.06 119 GLY A N 1
ATOM 931 C CA . GLY A 1 119 ? 2.091 -4.848 -0.226 1.00 97.06 119 GLY A CA 1
ATOM 932 C C . GLY A 1 119 ? 1.854 -4.980 -1.722 1.00 97.06 119 GLY A C 1
ATOM 933 O O . GLY A 1 119 ? 0.723 -4.877 -2.209 1.00 97.06 119 GLY A O 1
ATOM 934 N N . ILE A 1 120 ? 2.928 -5.235 -2.457 1.00 97.50 120 ILE A N 1
ATOM 935 C CA . ILE A 1 120 ? 2.882 -5.563 -3.878 1.00 97.50 120 ILE A CA 1
ATOM 936 C C . ILE A 1 120 ? 3.399 -6.978 -4.087 1.00 97.50 120 ILE A C 1
ATOM 938 O O . ILE A 1 120 ? 4.335 -7.424 -3.425 1.00 97.50 120 ILE A O 1
ATOM 942 N N . CYS A 1 121 ? 2.780 -7.698 -5.010 1.00 96.56 121 CYS A N 1
ATOM 943 C CA . CYS A 1 121 ? 3.139 -9.074 -5.288 1.00 96.56 121 CYS A CA 1
ATOM 944 C C . CYS A 1 121 ? 3.909 -9.184 -6.594 1.00 96.56 121 CYS A C 1
ATOM 946 O O . CYS A 1 121 ? 3.576 -8.538 -7.589 1.00 96.56 121 CYS A O 1
ATOM 948 N N . ARG A 1 122 ? 4.903 -10.065 -6.610 1.00 94.44 122 ARG A N 1
ATOM 949 C CA . ARG A 1 122 ? 5.655 -10.443 -7.808 1.00 94.44 122 ARG A CA 1
ATOM 950 C C . ARG A 1 122 ? 4.815 -11.237 -8.798 1.00 94.44 122 ARG A C 1
ATOM 952 O O . ARG A 1 122 ? 3.655 -11.592 -8.554 1.00 94.44 122 ARG A O 1
ATOM 959 N N . GLU A 1 123 ? 5.433 -11.590 -9.917 1.00 93.00 123 GLU A N 1
ATOM 960 C CA . GLU A 1 123 ? 4.788 -12.413 -10.923 1.00 93.00 123 GLU A CA 1
ATOM 961 C C . GLU A 1 123 ? 4.402 -13.816 -10.465 1.00 93.00 123 GLU A C 1
ATOM 963 O O . GLU A 1 123 ? 3.537 -14.461 -11.071 1.00 93.00 123 GLU A O 1
ATOM 968 N N . ASP A 1 124 ? 5.091 -14.320 -9.448 1.00 90.44 124 ASP A N 1
ATOM 969 C CA . ASP A 1 124 ? 4.868 -15.611 -8.806 1.00 90.44 124 ASP A CA 1
ATOM 970 C C . ASP A 1 124 ? 3.931 -15.551 -7.607 1.00 90.44 124 ASP A C 1
ATOM 972 O O . ASP A 1 124 ? 3.619 -16.588 -7.026 1.00 90.44 124 ASP A O 1
ATOM 976 N N . GLY A 1 125 ? 3.425 -14.359 -7.301 1.00 91.94 125 GLY A N 1
ATOM 977 C CA . GLY A 1 125 ? 2.499 -14.123 -6.210 1.00 91.94 125 GLY A CA 1
ATOM 978 C C . GLY A 1 125 ? 3.155 -14.041 -4.843 1.00 91.94 125 GLY A C 1
ATOM 979 O O . GLY A 1 125 ? 2.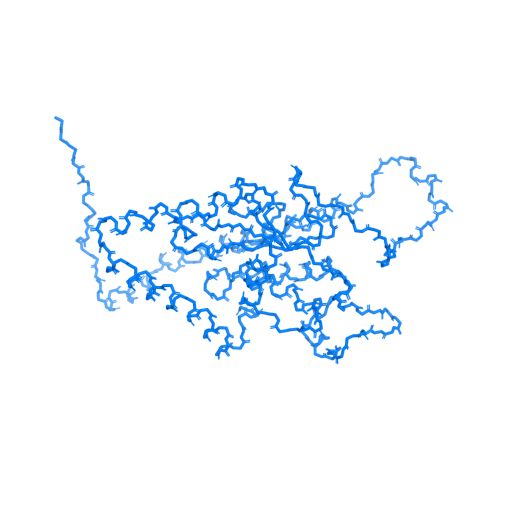427 -13.952 -3.861 1.00 91.94 125 GLY A O 1
ATOM 980 N N . VAL A 1 126 ? 4.489 -14.048 -4.752 1.00 93.69 126 VAL A N 1
ATOM 981 C CA . VAL A 1 126 ? 5.186 -13.694 -3.509 1.00 93.69 126 VAL A CA 1
ATOM 982 C C . VAL A 1 126 ? 4.841 -12.255 -3.152 1.00 93.69 126 VAL A C 1
ATOM 984 O O . VAL A 1 126 ? 4.999 -11.360 -3.983 1.00 93.69 126 VAL A O 1
ATOM 987 N N . ILE A 1 127 ? 4.370 -12.058 -1.923 1.00 95.56 127 ILE A N 1
ATOM 988 C CA . ILE A 1 127 ? 4.043 -10.748 -1.365 1.00 95.56 127 ILE A CA 1
ATOM 989 C C . ILE A 1 127 ? 5.327 -10.075 -0.884 1.00 95.56 127 ILE A C 1
ATOM 991 O O . ILE A 1 127 ? 6.171 -10.729 -0.266 1.00 95.56 127 ILE A O 1
ATOM 995 N N . LEU A 1 128 ? 5.454 -8.777 -1.153 1.00 96.00 128 LEU A N 1
ATOM 996 C CA . LEU A 1 128 ? 6.468 -7.914 -0.568 1.00 96.00 128 LEU A CA 1
ATOM 997 C C . LEU A 1 128 ? 5.824 -6.673 0.029 1.00 96.00 128 LEU A C 1
ATOM 999 O O . LEU A 1 128 ? 4.951 -6.056 -0.585 1.00 96.00 128 LEU A O 1
ATOM 1003 N N . ASP A 1 129 ? 6.295 -6.282 1.204 1.00 95.50 129 ASP A N 1
ATOM 1004 C CA . ASP A 1 129 ? 5.896 -5.042 1.851 1.00 95.50 129 ASP A CA 1
ATOM 1005 C C . ASP A 1 129 ? 7.079 -4.355 2.539 1.00 95.50 129 ASP A C 1
ATOM 1007 O O . ASP A 1 129 ? 8.181 -4.902 2.617 1.00 95.50 129 ASP A O 1
ATOM 1011 N N . PHE A 1 130 ? 6.832 -3.138 3.021 1.00 93.88 130 PHE A N 1
ATOM 1012 C CA . PHE A 1 130 ? 7.809 -2.347 3.756 1.00 93.88 130 PHE A CA 1
ATOM 1013 C C . PHE A 1 130 ? 7.230 -1.900 5.100 1.00 93.88 130 PHE A C 1
ATOM 1015 O O . PHE A 1 130 ? 6.260 -1.141 5.134 1.00 93.88 130 PHE A O 1
ATOM 1022 N N . ALA A 1 131 ? 7.822 -2.363 6.203 1.00 89.44 131 ALA A N 1
ATOM 1023 C CA . ALA A 1 131 ? 7.379 -2.083 7.575 1.00 89.44 131 ALA A CA 1
ATOM 1024 C C . ALA A 1 131 ? 8.568 -1.821 8.526 1.00 89.44 131 ALA A C 1
ATOM 1026 O O . ALA A 1 131 ? 8.614 -2.344 9.637 1.00 89.44 131 ALA A O 1
ATOM 1027 N N . GLY A 1 132 ? 9.573 -1.069 8.064 1.00 84.56 132 GLY A N 1
ATOM 1028 C CA . GLY A 1 132 ? 10.877 -0.913 8.733 1.00 84.56 132 GLY A CA 1
ATOM 1029 C C . GLY A 1 132 ? 11.982 -1.638 7.981 1.00 84.56 132 GLY A C 1
ATOM 1030 O O . GLY A 1 132 ? 13.032 -1.072 7.706 1.00 84.56 132 GLY A O 1
ATOM 1031 N N . ASN A 1 133 ? 11.687 -2.868 7.580 1.00 86.94 133 ASN A N 1
ATOM 1032 C CA . ASN A 1 133 ? 12.457 -3.685 6.657 1.00 86.94 133 ASN A CA 1
ATOM 1033 C C . ASN A 1 133 ? 11.541 -4.194 5.532 1.00 86.94 133 ASN A C 1
ATOM 1035 O O . ASN A 1 133 ? 10.319 -4.005 5.565 1.00 86.94 133 ASN A O 1
ATOM 1039 N N . ILE A 1 134 ? 12.141 -4.838 4.532 1.00 90.81 134 ILE A N 1
ATOM 1040 C CA . ILE A 1 134 ? 11.398 -5.511 3.466 1.00 90.81 134 ILE A CA 1
ATOM 1041 C C . ILE A 1 134 ? 10.962 -6.891 3.961 1.00 90.81 134 ILE A C 1
ATOM 1043 O O . ILE A 1 134 ? 11.810 -7.759 4.193 1.00 90.81 134 ILE A O 1
ATOM 1047 N N . ASN A 1 135 ? 9.652 -7.115 4.096 1.00 90.00 135 ASN A N 1
ATOM 1048 C CA . ASN A 1 135 ? 9.130 -8.457 4.354 1.00 90.00 135 ASN A CA 1
ATOM 1049 C C . ASN A 1 135 ? 8.794 -9.165 3.048 1.00 90.00 135 ASN A C 1
ATOM 1051 O O . ASN A 1 135 ? 8.486 -8.552 2.026 1.00 90.00 135 ASN A O 1
ATOM 1055 N N . ILE A 1 136 ? 8.897 -10.490 3.094 1.00 90.00 136 ILE A N 1
ATOM 1056 C CA . ILE A 1 136 ? 8.748 -11.380 1.946 1.00 90.00 136 ILE A CA 1
ATOM 1057 C C . ILE A 1 136 ? 7.795 -12.501 2.351 1.00 90.00 136 ILE A C 1
ATOM 1059 O O . ILE A 1 136 ? 7.854 -12.987 3.483 1.00 90.00 136 ILE A O 1
ATOM 1063 N N . ASP A 1 137 ? 6.967 -12.926 1.400 1.00 86.94 137 ASP A N 1
ATOM 1064 C CA . ASP A 1 137 ? 5.937 -13.967 1.483 1.00 86.94 137 ASP A CA 1
ATOM 1065 C C . ASP A 1 137 ? 4.688 -13.589 2.280 1.00 86.94 137 ASP A C 1
ATOM 1067 O O . ASP A 1 137 ? 3.592 -13.832 1.783 1.00 86.94 137 ASP A O 1
ATOM 1071 N N . ASN A 1 138 ? 4.828 -12.985 3.460 1.00 86.19 138 ASN A N 1
ATOM 1072 C CA . ASN A 1 138 ? 3.699 -12.573 4.296 1.00 86.19 138 ASN A CA 1
ATOM 1073 C C . ASN A 1 138 ? 3.737 -11.073 4.573 1.00 86.19 138 ASN A C 1
ATOM 1075 O O . ASN A 1 138 ? 4.817 -10.498 4.706 1.00 86.19 138 ASN A O 1
ATOM 1079 N N . LEU A 1 139 ? 2.553 -10.466 4.714 1.00 88.75 139 LEU A N 1
ATOM 1080 C CA . LEU A 1 139 ? 2.466 -9.092 5.195 1.00 88.75 139 LEU A CA 1
ATOM 1081 C C . LEU A 1 139 ? 2.865 -9.026 6.673 1.00 88.75 139 LEU A C 1
ATOM 1083 O O . LEU A 1 139 ? 2.521 -9.912 7.459 1.00 88.75 139 LEU A O 1
ATOM 1087 N N . ALA A 1 140 ? 3.516 -7.933 7.065 1.00 86.56 140 ALA A N 1
ATOM 1088 C CA . ALA A 1 140 ? 3.993 -7.690 8.426 1.00 86.56 140 ALA A CA 1
ATOM 1089 C C . ALA A 1 140 ? 2.884 -7.777 9.491 1.00 86.56 140 ALA A C 1
ATOM 1091 O O . ALA A 1 140 ? 3.141 -8.137 10.637 1.00 86.56 140 ALA A O 1
ATOM 1092 N N . PHE A 1 141 ? 1.642 -7.468 9.109 1.00 88.69 141 PHE A N 1
ATOM 1093 C CA . PHE A 1 141 ? 0.505 -7.339 10.025 1.00 88.69 141 PHE A CA 1
ATOM 1094 C C . PHE A 1 141 ? -0.553 -8.441 9.856 1.00 88.69 141 PHE A C 1
ATOM 1096 O O . PHE A 1 141 ? -1.692 -8.286 10.295 1.00 88.69 141 PHE A O 1
ATOM 1103 N N . GLY A 1 142 ? -0.181 -9.567 9.239 1.00 87.75 142 GLY A N 1
ATOM 1104 C CA . GLY A 1 142 ? -1.011 -10.771 9.156 1.00 87.75 142 GLY A CA 1
ATOM 1105 C C . GLY A 1 142 ? -1.440 -11.145 7.739 1.00 87.75 142 GLY A C 1
ATOM 1106 O O . GLY A 1 142 ? -0.854 -10.725 6.747 1.00 87.75 142 GLY A O 1
ATOM 1107 N N . SER A 1 143 ? -2.467 -11.990 7.631 1.00 90.44 143 SER A N 1
ATOM 1108 C CA . SER A 1 143 ? -2.954 -12.479 6.337 1.00 90.44 143 SER A CA 1
ATOM 1109 C C . SER A 1 143 ? -3.635 -11.384 5.514 1.00 90.44 143 SER A C 1
ATOM 1111 O O . SER A 1 143 ? -4.329 -10.523 6.057 1.00 90.44 143 SER A O 1
ATOM 1113 N N . THR A 1 144 ? -3.493 -11.456 4.189 1.00 93.81 144 THR A N 1
ATOM 1114 C CA . THR A 1 144 ? -4.137 -10.525 3.249 1.00 93.81 144 THR A CA 1
ATOM 1115 C C . THR A 1 144 ? -5.654 -10.524 3.448 1.00 93.81 144 THR A C 1
ATOM 1117 O O . THR A 1 144 ? -6.287 -11.575 3.389 1.00 93.81 144 THR A O 1
ATOM 1120 N N . ALA A 1 145 ? -6.242 -9.348 3.679 1.00 94.00 145 ALA A N 1
ATOM 1121 C CA . ALA A 1 145 ? -7.690 -9.189 3.801 1.00 94.00 145 ALA A CA 1
ATOM 1122 C C . ALA A 1 145 ? -8.331 -8.834 2.457 1.00 94.00 145 ALA A C 1
ATOM 1124 O O . ALA A 1 145 ? -9.388 -9.368 2.121 1.00 94.00 145 ALA A O 1
ATOM 1125 N N . LYS A 1 146 ? -7.678 -7.956 1.687 1.00 95.31 146 LYS A N 1
ATOM 1126 C CA . LYS A 1 146 ? -8.112 -7.541 0.352 1.00 95.31 146 LYS A CA 1
ATOM 1127 C C . LYS A 1 146 ? -6.979 -7.649 -0.654 1.00 95.31 146 LYS A C 1
ATOM 1129 O O . LYS A 1 146 ? -5.823 -7.433 -0.301 1.00 95.31 146 LYS A O 1
ATOM 1134 N N . PHE A 1 147 ? -7.311 -7.904 -1.910 1.00 96.38 147 PHE A N 1
ATOM 1135 C CA . PHE A 1 147 ? -6.355 -7.838 -3.008 1.00 96.38 147 PHE A CA 1
ATOM 1136 C C . PHE A 1 147 ? -6.961 -7.126 -4.219 1.00 96.38 147 PHE A C 1
ATOM 1138 O O . PHE A 1 147 ? -8.169 -7.139 -4.433 1.00 96.38 147 PHE A O 1
ATOM 1145 N N . VAL A 1 148 ? -6.106 -6.486 -5.009 1.00 96.75 148 VAL A N 1
ATOM 1146 C CA . VAL A 1 148 ? -6.432 -5.871 -6.296 1.00 96.75 148 VAL A CA 1
ATOM 1147 C C . VAL A 1 148 ? -5.543 -6.533 -7.328 1.00 96.75 148 VAL A C 1
ATOM 1149 O O . VAL A 1 148 ? -4.321 -6.396 -7.258 1.00 96.75 148 VAL A O 1
ATOM 1152 N N . ARG A 1 149 ? -6.127 -7.227 -8.302 1.00 95.00 149 ARG A N 1
ATOM 1153 C CA . ARG A 1 149 ? -5.350 -7.778 -9.414 1.00 95.00 149 ARG A CA 1
ATOM 1154 C C . ARG A 1 149 ? -5.000 -6.661 -10.393 1.00 95.00 149 ARG A C 1
ATOM 1156 O O . ARG A 1 149 ? -5.883 -6.006 -10.942 1.00 95.00 149 ARG A O 1
ATOM 1163 N N . LEU A 1 150 ? -3.708 -6.431 -10.581 1.00 94.25 150 LEU A N 1
ATOM 1164 C CA . LEU A 1 150 ? -3.174 -5.405 -11.461 1.00 94.25 150 LEU A CA 1
ATOM 1165 C C . LEU A 1 150 ? -2.954 -5.986 -12.857 1.00 94.25 150 LEU A C 1
ATOM 1167 O O . LEU A 1 150 ? -2.522 -7.127 -13.032 1.00 94.25 150 LEU A O 1
ATOM 1171 N N . ASP A 1 151 ? -3.291 -5.183 -13.857 1.00 90.88 151 ASP A N 1
ATOM 1172 C CA . ASP A 1 151 ? -3.222 -5.578 -15.255 1.00 90.88 151 ASP A CA 1
ATOM 1173 C C . ASP A 1 151 ? -1.860 -5.209 -15.838 1.00 90.88 151 ASP A C 1
ATOM 1175 O O . ASP A 1 151 ? -1.483 -4.038 -15.891 1.00 90.88 151 ASP A O 1
ATOM 1179 N N . ARG A 1 152 ? -1.115 -6.215 -16.293 1.00 88.56 152 ARG A N 1
ATOM 1180 C CA . ARG A 1 152 ? 0.239 -6.019 -16.818 1.00 88.56 152 ARG A CA 1
ATOM 1181 C C . ARG A 1 152 ? 0.260 -5.210 -18.102 1.00 88.56 152 ARG A C 1
ATOM 1183 O O . ARG A 1 152 ? 1.274 -4.583 -18.384 1.00 88.56 152 ARG A O 1
ATOM 1190 N N . GLU A 1 153 ? -0.826 -5.224 -18.870 1.00 87.69 153 GLU A N 1
ATOM 1191 C CA . GLU A 1 153 ? -0.927 -4.451 -20.109 1.00 87.69 153 GLU A CA 1
ATOM 1192 C C . GLU A 1 153 ? -0.947 -2.943 -19.831 1.00 87.69 153 GLU A C 1
ATOM 1194 O O . GLU A 1 153 ? -0.606 -2.143 -20.697 1.00 87.69 153 GLU A O 1
ATOM 1199 N N . LYS A 1 154 ? -1.265 -2.546 -18.592 1.00 90.38 154 LYS A N 1
ATOM 1200 C CA . LYS A 1 154 ? -1.192 -1.154 -18.136 1.00 90.38 154 LYS A CA 1
ATOM 1201 C C . LYS A 1 154 ? 0.211 -0.736 -17.705 1.00 90.38 154 LYS A C 1
ATOM 1203 O O . LYS A 1 154 ? 0.410 0.441 -17.418 1.00 90.38 154 LYS A O 1
ATOM 1208 N N . CYS A 1 155 ? 1.167 -1.657 -17.616 1.00 91.38 155 CYS A N 1
ATOM 1209 C CA . CYS A 1 155 ? 2.566 -1.321 -17.378 1.00 91.38 155 CYS A CA 1
ATOM 1210 C C . CYS A 1 155 ? 3.242 -0.930 -18.693 1.00 91.38 155 CYS A C 1
ATOM 1212 O O . CYS A 1 155 ? 3.052 -1.585 -19.717 1.00 91.38 155 CYS A O 1
ATOM 1214 N N . CYS A 1 156 ? 4.119 0.066 -18.646 1.00 90.88 156 CYS A N 1
ATOM 1215 C CA . CYS A 1 156 ? 5.070 0.296 -19.72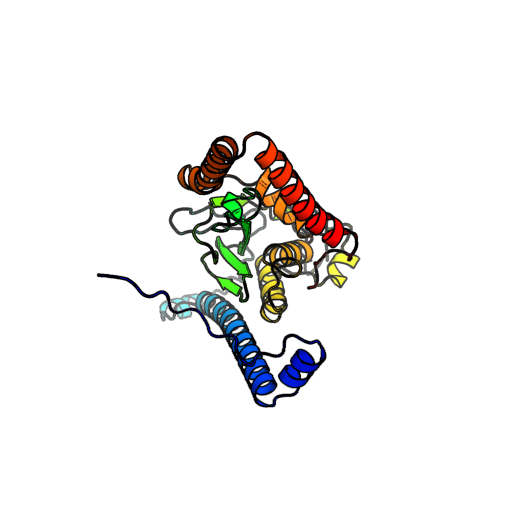2 1.00 90.88 156 CYS A CA 1
ATOM 1216 C C . CYS A 1 156 ? 6.406 -0.335 -19.344 1.00 90.88 156 CYS A C 1
ATOM 1218 O O . CYS A 1 156 ? 6.990 0.006 -18.317 1.00 90.88 156 CYS A O 1
ATOM 1220 N N . PHE A 1 157 ? 6.913 -1.223 -20.195 1.00 90.62 157 PHE A N 1
ATOM 1221 C CA . PHE A 1 157 ? 8.283 -1.713 -20.105 1.00 90.62 157 PHE A CA 1
ATOM 1222 C C . PHE A 1 157 ? 8.975 -1.485 -21.451 1.00 90.62 157 PHE A C 1
ATOM 1224 O O . PHE A 1 157 ? 8.407 -1.830 -22.490 1.00 90.62 157 PHE A O 1
ATOM 1231 N N . PRO A 1 158 ? 10.194 -0.927 -21.461 1.00 85.25 158 PRO A N 1
ATOM 1232 C CA . PRO A 1 158 ? 10.935 -0.669 -22.686 1.00 85.25 158 PRO A CA 1
ATOM 1233 C C . PRO A 1 158 ? 11.203 -1.980 -23.440 1.00 85.25 158 PRO A C 1
ATOM 1235 O O . PRO A 1 158 ? 11.724 -2.962 -22.896 1.00 85.25 158 PRO A O 1
ATOM 1238 N N . HIS A 1 159 ? 10.886 -2.001 -24.730 1.00 81.88 159 HIS A N 1
ATOM 1239 C CA . HIS A 1 159 ? 11.306 -3.074 -25.615 1.00 81.88 159 HIS A CA 1
ATOM 1240 C C . HIS A 1 159 ? 12.743 -2.811 -26.100 1.00 81.88 159 HIS A C 1
ATOM 1242 O O . HIS A 1 159 ? 13.011 -1.708 -26.577 1.00 81.88 159 HIS A O 1
ATOM 1248 N N . PRO A 1 160 ? 13.647 -3.813 -26.117 1.00 77.44 160 PRO A N 1
ATOM 1249 C CA . PRO A 1 160 ? 15.043 -3.624 -26.537 1.00 77.44 160 PRO A CA 1
ATOM 1250 C C . PRO A 1 160 ? 15.235 -3.001 -27.929 1.00 77.44 160 PRO A C 1
ATOM 1252 O O . PRO A 1 160 ? 16.283 -2.439 -28.210 1.00 77.44 160 PRO A O 1
ATOM 1255 N N . ARG A 1 161 ? 14.236 -3.134 -28.812 1.00 77.44 161 ARG A N 1
ATOM 1256 C CA . ARG A 1 161 ? 14.265 -2.592 -30.184 1.00 77.44 161 ARG A CA 1
ATOM 1257 C C . ARG A 1 161 ? 13.416 -1.344 -30.411 1.00 77.44 161 ARG A C 1
ATOM 1259 O O . ARG A 1 161 ? 13.713 -0.595 -31.326 1.00 77.44 161 ARG A O 1
ATOM 1266 N N . HIS A 1 162 ? 12.342 -1.167 -29.643 1.00 75.69 162 HIS A N 1
ATOM 1267 C CA . HIS A 1 162 ? 11.325 -0.143 -29.928 1.00 75.69 162 HIS A CA 1
ATOM 1268 C C . HIS A 1 162 ? 11.213 0.903 -28.813 1.00 75.69 162 HIS A C 1
ATOM 1270 O O . HIS A 1 162 ? 10.436 1.839 -28.942 1.00 75.69 162 HIS A O 1
ATOM 1276 N N . GLY A 1 163 ? 11.983 0.763 -27.728 1.00 81.88 163 GLY A N 1
ATOM 1277 C CA . GLY A 1 163 ? 11.898 1.664 -26.584 1.00 81.88 163 GLY A CA 1
ATOM 1278 C C . GLY A 1 163 ? 10.563 1.536 -25.849 1.00 81.88 163 GLY A C 1
ATOM 1279 O O . GLY A 1 163 ? 9.984 0.450 -25.778 1.00 81.88 163 GLY A O 1
ATOM 1280 N N . HIS A 1 164 ? 10.106 2.636 -25.259 1.00 83.31 164 HIS A N 1
ATOM 1281 C CA . HIS A 1 164 ? 8.847 2.703 -24.518 1.00 83.31 164 HIS A CA 1
ATOM 1282 C C . HIS A 1 164 ? 7.639 2.833 -25.443 1.00 83.31 164 HIS A C 1
ATOM 1284 O O . HIS A 1 164 ? 7.718 3.431 -26.511 1.00 83.31 164 HIS A O 1
ATOM 1290 N N . THR A 1 165 ? 6.497 2.340 -24.973 1.00 76.81 165 THR A N 1
ATOM 1291 C CA . THR A 1 165 ? 5.198 2.481 -25.645 1.00 76.81 165 THR A CA 1
ATOM 1292 C C . THR A 1 165 ? 4.293 3.524 -24.987 1.00 76.81 165 THR A C 1
ATOM 1294 O O . THR A 1 165 ? 3.184 3.743 -25.462 1.00 76.81 165 THR A O 1
ATOM 1297 N N . CYS A 1 166 ? 4.723 4.148 -23.884 1.00 83.06 166 CYS A N 1
ATOM 1298 C CA . CYS A 1 166 ? 3.939 5.157 -23.174 1.00 83.06 166 CYS A CA 1
ATOM 1299 C C . CYS A 1 166 ? 4.247 6.578 -23.663 1.00 83.06 166 CYS A C 1
ATOM 1301 O O . CYS A 1 166 ? 5.378 6.891 -24.028 1.00 83.06 166 CYS A O 1
ATOM 1303 N N . GLU A 1 167 ? 3.252 7.462 -23.580 1.00 85.38 167 GLU A N 1
ATOM 1304 C CA . GLU A 1 167 ? 3.391 8.886 -23.926 1.00 85.38 167 GLU A CA 1
ATOM 1305 C C . GLU A 1 167 ? 4.389 9.621 -23.016 1.00 85.38 167 GLU A C 1
ATOM 1307 O O . GLU A 1 167 ? 4.998 10.610 -23.410 1.00 85.38 167 GLU A O 1
ATOM 1312 N N . ILE A 1 168 ? 4.603 9.107 -21.802 1.00 83.38 168 ILE A N 1
ATOM 1313 C CA . ILE A 1 168 ? 5.513 9.674 -20.799 1.00 83.38 168 ILE A CA 1
ATOM 1314 C C . ILE A 1 168 ? 6.903 9.017 -20.797 1.00 83.38 168 ILE A C 1
ATOM 1316 O O . ILE A 1 168 ? 7.583 9.036 -19.773 1.00 83.38 168 ILE A O 1
ATOM 1320 N N . ALA A 1 169 ? 7.330 8.426 -21.918 1.00 83.31 169 ALA A N 1
ATOM 1321 C CA . ALA A 1 169 ? 8.574 7.659 -22.048 1.00 83.31 169 ALA A CA 1
ATOM 1322 C C . ALA A 1 169 ? 9.815 8.359 -21.465 1.00 83.31 169 ALA A C 1
ATOM 1324 O O . ALA A 1 169 ? 10.591 7.744 -20.734 1.00 83.31 169 ALA A O 1
ATOM 1325 N N . GLU A 1 170 ? 9.989 9.650 -21.753 1.00 84.75 170 GLU A N 1
ATOM 1326 C CA . GLU A 1 170 ? 11.123 10.439 -21.260 1.00 84.75 170 GLU A CA 1
ATOM 1327 C C . GLU A 1 170 ? 11.092 10.581 -19.730 1.00 84.75 170 GLU A C 1
ATOM 1329 O O . GLU A 1 170 ? 12.056 10.234 -19.048 1.00 84.75 170 GLU A O 1
ATOM 1334 N N . LYS A 1 171 ? 9.950 11.000 -19.167 1.00 83.06 171 LYS A N 1
ATOM 1335 C CA . LYS A 1 171 ? 9.761 11.115 -17.710 1.00 83.06 171 LYS A CA 1
ATOM 1336 C C . LYS A 1 171 ? 9.926 9.770 -17.013 1.00 83.06 171 LYS A C 1
ATOM 1338 O O . LYS A 1 171 ? 10.556 9.694 -15.965 1.00 83.06 171 LYS A O 1
ATOM 1343 N N . HIS A 1 172 ? 9.394 8.705 -17.608 1.00 86.94 172 HIS A N 1
ATOM 1344 C CA . HIS A 1 172 ? 9.518 7.342 -17.100 1.00 86.94 172 HIS A CA 1
ATOM 1345 C C . HIS A 1 172 ? 10.974 6.870 -17.081 1.00 86.94 172 HIS A C 1
ATOM 1347 O O . HIS A 1 172 ? 11.407 6.277 -16.093 1.00 86.94 172 HIS A O 1
ATOM 1353 N N . THR A 1 173 ? 11.743 7.198 -18.123 1.00 84.19 173 THR A N 1
ATOM 1354 C CA . THR A 1 173 ? 13.186 6.927 -18.186 1.00 84.19 173 THR A CA 1
ATOM 1355 C C . THR A 1 173 ? 13.924 7.619 -17.046 1.00 84.19 173 THR A C 1
ATOM 1357 O O . THR A 1 173 ? 14.654 6.967 -16.297 1.00 84.19 173 THR A O 1
ATOM 1360 N N . ILE A 1 174 ? 13.677 8.920 -16.864 1.00 82.62 174 ILE A N 1
ATOM 1361 C CA . ILE A 1 174 ? 14.305 9.739 -15.819 1.00 82.62 174 ILE A CA 1
ATOM 1362 C C . ILE A 1 174 ? 13.912 9.255 -14.413 1.00 82.62 174 ILE A C 1
ATOM 1364 O O . ILE A 1 174 ? 14.762 9.187 -13.530 1.00 82.62 174 ILE A O 1
ATOM 1368 N N . ALA A 1 175 ? 12.659 8.840 -14.209 1.00 75.75 175 ALA A N 1
ATOM 1369 C CA . ALA A 1 175 ? 12.137 8.350 -12.929 1.00 75.75 175 ALA A CA 1
ATOM 1370 C C . ALA A 1 175 ? 12.654 6.950 -12.521 1.00 75.75 175 ALA A C 1
ATOM 1372 O O . ALA A 1 175 ? 12.207 6.375 -11.527 1.00 75.75 175 ALA A O 1
ATOM 1373 N N . GLY A 1 176 ? 13.594 6.371 -13.275 1.00 79.75 176 GLY A N 1
ATOM 1374 C CA . GLY A 1 176 ? 14.192 5.078 -12.956 1.00 79.75 176 GLY A CA 1
ATOM 1375 C C . GLY A 1 176 ? 13.341 3.895 -13.412 1.00 79.75 176 GLY A C 1
ATOM 1376 O O . GLY A 1 176 ? 13.082 2.979 -12.622 1.00 79.75 176 GLY A O 1
ATOM 1377 N N . MET A 1 177 ? 12.941 3.925 -14.687 1.00 86.88 177 MET A N 1
ATOM 1378 C CA . MET A 1 177 ? 12.276 2.845 -15.426 1.00 86.88 177 MET A CA 1
ATOM 1379 C C . MET A 1 177 ? 12.790 1.436 -15.083 1.00 86.88 177 MET A C 1
ATOM 1381 O O . MET A 1 177 ? 13.982 1.210 -14.846 1.00 86.88 177 MET A O 1
ATOM 1385 N N . ALA A 1 178 ? 11.872 0.473 -15.120 1.00 90.50 178 ALA A N 1
ATOM 1386 C CA . ALA A 1 178 ? 12.162 -0.952 -15.013 1.00 90.50 178 ALA A CA 1
ATOM 1387 C C . ALA A 1 178 ? 11.957 -1.673 -16.353 1.00 90.50 178 ALA A C 1
ATOM 1389 O O . ALA A 1 178 ? 11.236 -1.192 -17.225 1.00 90.50 178 ALA A O 1
ATOM 1390 N N . TYR A 1 179 ? 12.559 -2.852 -16.506 1.00 89.69 179 TYR A N 1
ATOM 1391 C CA . TYR A 1 179 ? 12.476 -3.692 -17.710 1.00 89.69 179 TYR A CA 1
ATOM 1392 C C . TYR A 1 179 ? 11.404 -4.789 -17.632 1.00 89.69 179 TYR A C 1
ATOM 1394 O O . TYR A 1 179 ? 11.088 -5.430 -18.640 1.00 89.69 179 TYR A O 1
ATOM 1402 N N . SER A 1 180 ? 10.877 -5.044 -16.437 1.00 91.56 180 SER A N 1
ATOM 1403 C CA . SER A 1 180 ? 9.804 -5.999 -16.164 1.00 91.56 180 SER A CA 1
ATOM 1404 C C . SER A 1 180 ? 9.129 -5.678 -14.827 1.00 91.56 180 SER A C 1
ATOM 1406 O O . SER A 1 180 ? 9.623 -4.857 -14.054 1.00 91.56 180 SER A O 1
ATOM 1408 N N . TRP A 1 181 ? 8.015 -6.357 -14.541 1.00 93.56 181 TRP A N 1
ATOM 1409 C CA . TRP A 1 181 ? 7.309 -6.249 -13.261 1.00 93.56 181 TRP A CA 1
ATOM 1410 C C . TRP A 1 181 ? 8.220 -6.572 -12.072 1.00 93.56 181 TRP A C 1
ATOM 1412 O O . TRP A 1 181 ? 8.373 -5.771 -11.155 1.00 93.56 181 TRP A O 1
ATOM 1422 N N . ASP A 1 182 ? 8.870 -7.734 -12.115 1.00 94.31 182 ASP A N 1
ATOM 1423 C CA . ASP A 1 182 ? 9.757 -8.181 -11.044 1.00 94.31 182 ASP A CA 1
ATOM 1424 C C . ASP A 1 182 ? 11.017 -7.310 -10.934 1.00 94.31 182 ASP A C 1
ATOM 1426 O O . ASP A 1 182 ? 11.494 -7.083 -9.827 1.00 94.31 182 ASP A O 1
ATOM 1430 N N . ASP A 1 183 ? 11.531 -6.769 -12.046 1.00 93.06 183 ASP A N 1
ATOM 1431 C CA . ASP A 1 183 ? 12.630 -5.793 -12.015 1.00 93.06 183 ASP A CA 1
ATOM 1432 C C . ASP A 1 183 ? 12.194 -4.483 -11.338 1.00 93.06 183 ASP A C 1
ATOM 1434 O O . ASP A 1 183 ? 12.944 -3.928 -10.538 1.00 93.06 183 ASP A O 1
ATOM 1438 N N . ALA A 1 184 ? 10.961 -4.018 -11.575 1.00 94.12 184 ALA A N 1
ATOM 1439 C CA . ALA A 1 184 ? 10.425 -2.836 -10.902 1.00 94.12 184 ALA A CA 1
ATOM 1440 C C . ALA A 1 184 ? 10.351 -3.039 -9.388 1.00 94.12 184 ALA A C 1
ATOM 1442 O O . ALA A 1 184 ? 10.862 -2.212 -8.633 1.00 94.12 184 ALA A O 1
ATOM 1443 N N . VAL A 1 185 ? 9.785 -4.170 -8.956 1.00 95.56 185 VAL A N 1
ATOM 1444 C CA . VAL A 1 185 ? 9.707 -4.541 -7.538 1.00 95.56 185 VAL A CA 1
ATOM 1445 C C . VAL A 1 185 ? 11.110 -4.671 -6.938 1.00 95.56 185 VAL A C 1
ATOM 1447 O O . VAL A 1 185 ? 11.378 -4.102 -5.884 1.00 95.56 185 VAL A O 1
ATOM 1450 N N . SER A 1 186 ? 12.038 -5.343 -7.626 1.00 94.25 186 SER A N 1
ATOM 1451 C CA . SER A 1 186 ? 13.417 -5.527 -7.159 1.00 94.25 186 SER A CA 1
ATOM 1452 C C . SER A 1 186 ? 14.159 -4.203 -6.974 1.00 94.25 186 SER A C 1
ATOM 1454 O O . SER A 1 186 ? 14.874 -4.026 -5.989 1.00 94.25 186 SER A O 1
ATOM 1456 N N . ARG A 1 187 ? 13.999 -3.255 -7.903 1.00 92.94 187 ARG A N 1
ATOM 1457 C CA . ARG A 1 187 ? 14.600 -1.917 -7.804 1.00 92.94 187 ARG A CA 1
ATOM 1458 C C . ARG A 1 187 ? 14.000 -1.119 -6.654 1.00 92.94 187 ARG A C 1
ATOM 1460 O O . ARG A 1 187 ? 14.732 -0.459 -5.923 1.00 92.94 187 ARG A O 1
ATOM 1467 N N . SER A 1 188 ? 12.688 -1.200 -6.455 1.00 93.94 188 SER A N 1
ATOM 1468 C CA . SER A 1 188 ? 12.043 -0.572 -5.301 1.00 93.94 188 SER A CA 1
ATOM 1469 C C . SER A 1 188 ? 12.512 -1.186 -3.981 1.00 93.94 188 SER A C 1
ATOM 1471 O O . SER A 1 188 ? 12.755 -0.437 -3.042 1.00 93.94 188 SER A O 1
ATOM 1473 N N . VAL A 1 189 ? 12.744 -2.503 -3.919 1.00 93.88 189 VAL A N 1
ATOM 1474 C CA . VAL A 1 189 ? 13.355 -3.177 -2.756 1.00 93.88 189 VAL A CA 1
ATOM 1475 C C . VAL A 1 189 ? 14.762 -2.647 -2.472 1.00 93.88 189 VAL A C 1
ATOM 1477 O O . VAL A 1 189 ? 15.081 -2.391 -1.318 1.00 93.88 189 VAL A O 1
ATOM 1480 N N . GLN A 1 190 ? 15.594 -2.417 -3.494 1.00 91.19 190 GLN A N 1
ATOM 1481 C CA . GLN A 1 190 ? 16.933 -1.832 -3.303 1.00 91.19 190 GLN A CA 1
ATOM 1482 C C . GLN A 1 190 ? 16.888 -0.416 -2.721 1.00 91.19 190 GLN A C 1
ATOM 1484 O O . GLN A 1 190 ? 17.755 -0.055 -1.928 1.00 91.19 190 GLN A O 1
ATOM 1489 N N . VAL A 1 191 ? 15.909 0.389 -3.142 1.00 90.12 191 VAL A N 1
ATOM 1490 C CA . VAL A 1 191 ? 15.753 1.766 -2.660 1.00 90.12 191 VAL A CA 1
ATOM 1491 C C . VAL A 1 191 ? 15.186 1.780 -1.248 1.00 90.12 191 VAL A C 1
ATOM 1493 O O . VAL A 1 191 ? 15.805 2.347 -0.356 1.00 90.12 191 VAL A O 1
ATOM 1496 N N . PHE A 1 192 ? 14.042 1.131 -1.028 1.00 91.19 192 PHE A N 1
ATOM 1497 C CA . PHE A 1 192 ? 13.353 1.136 0.266 1.00 91.19 192 PHE A CA 1
ATOM 1498 C C . PHE A 1 192 ? 14.049 0.293 1.324 1.00 91.19 192 PHE A C 1
ATOM 1500 O O . PHE A 1 192 ? 13.897 0.566 2.507 1.00 91.19 192 PHE A O 1
ATOM 1507 N N . GLY A 1 193 ? 14.861 -0.678 0.913 1.00 87.06 193 GLY A N 1
ATOM 1508 C CA . GLY A 1 193 ? 15.689 -1.440 1.831 1.00 87.06 193 GLY A CA 1
ATOM 1509 C C . GLY A 1 193 ? 16.670 -0.572 2.617 1.00 87.06 193 GLY A C 1
ATOM 1510 O O . GLY A 1 193 ? 17.055 -0.980 3.694 1.00 87.06 193 GLY A O 1
ATOM 1511 N N . LYS A 1 194 ? 17.029 0.621 2.123 1.00 86.38 194 LYS A N 1
ATOM 1512 C CA . LYS A 1 194 ? 17.941 1.564 2.798 1.00 86.38 194 LYS A CA 1
ATOM 1513 C C . LYS A 1 194 ? 17.221 2.761 3.429 1.00 86.38 194 LYS A C 1
ATOM 1515 O O . LYS A 1 194 ? 17.863 3.735 3.812 1.00 86.38 194 LYS A O 1
ATOM 1520 N N . LYS A 1 195 ? 15.884 2.772 3.417 1.00 87.00 195 LYS A N 1
ATOM 1521 C CA . LYS A 1 195 ? 15.071 3.889 3.919 1.00 87.00 195 LYS A CA 1
ATOM 1522 C C . LYS A 1 195 ? 14.575 3.566 5.320 1.00 87.00 195 LYS A C 1
ATOM 1524 O O . LYS A 1 195 ? 14.070 2.475 5.568 1.00 87.00 195 LYS A O 1
ATOM 1529 N N . SER A 1 196 ? 14.627 4.546 6.216 1.00 86.50 196 SER A N 1
ATOM 1530 C CA . SER A 1 196 ? 13.976 4.441 7.522 1.00 86.50 196 SER A CA 1
ATOM 1531 C C . SER A 1 196 ? 12.461 4.551 7.374 1.00 86.50 196 SER A C 1
ATOM 1533 O O . SER A 1 196 ? 11.943 5.440 6.696 1.00 86.50 196 SER A O 1
ATOM 1535 N N . TYR A 1 197 ? 11.738 3.649 8.032 1.00 87.31 197 TYR A N 1
ATOM 1536 C CA . TYR A 1 197 ? 10.282 3.659 8.008 1.00 87.31 197 TYR A CA 1
ATOM 1537 C C . TYR A 1 197 ? 9.723 4.782 8.878 1.00 87.31 197 TYR A C 1
ATOM 1539 O O . TYR A 1 197 ? 10.064 4.925 10.051 1.00 87.31 197 TYR A O 1
ATOM 1547 N N . ASN A 1 198 ? 8.792 5.539 8.314 1.00 87.19 198 ASN A N 1
ATOM 1548 C CA . ASN A 1 198 ? 7.985 6.518 9.015 1.00 87.19 198 ASN A CA 1
ATOM 1549 C C . ASN A 1 198 ? 6.523 6.347 8.608 1.00 87.19 198 ASN A C 1
ATOM 1551 O O . ASN A 1 198 ? 6.176 6.469 7.435 1.00 87.19 198 ASN A O 1
ATOM 1555 N N . PHE A 1 199 ? 5.651 6.132 9.593 1.00 84.12 199 PHE A N 1
ATOM 1556 C CA . PHE A 1 199 ? 4.228 5.892 9.359 1.00 84.12 199 PHE A CA 1
ATOM 1557 C C . PHE A 1 199 ? 3.546 6.977 8.507 1.00 84.12 199 PHE A C 1
ATOM 1559 O O . PHE A 1 199 ? 2.664 6.658 7.716 1.00 84.12 199 PHE A O 1
ATOM 1566 N N . PHE A 1 200 ? 3.955 8.242 8.627 1.00 82.75 200 PHE A N 1
ATOM 1567 C CA . PHE A 1 200 ? 3.303 9.366 7.955 1.00 82.75 200 PHE A CA 1
ATOM 1568 C C . PHE A 1 200 ? 3.935 9.754 6.618 1.00 82.75 200 PHE A C 1
ATOM 1570 O O . PHE A 1 200 ? 3.231 10.286 5.764 1.00 82.75 200 PHE A O 1
ATOM 1577 N N . THR A 1 201 ? 5.234 9.514 6.436 1.00 80.38 201 THR A N 1
ATOM 1578 C CA . THR A 1 201 ? 5.988 10.068 5.297 1.00 80.38 201 THR A CA 1
ATOM 1579 C C . THR A 1 201 ? 6.783 9.038 4.504 1.00 80.38 201 THR A C 1
ATOM 1581 O O . THR A 1 201 ? 7.048 9.269 3.334 1.00 80.38 201 THR A O 1
ATOM 1584 N N . CYS A 1 202 ? 7.155 7.898 5.088 1.00 88.62 202 CYS A N 1
ATOM 1585 C CA . CYS A 1 202 ? 7.867 6.843 4.374 1.00 88.62 202 CYS A CA 1
ATOM 1586 C C . CYS A 1 202 ? 7.410 5.466 4.829 1.00 88.62 202 CYS A C 1
ATOM 1588 O O . CYS A 1 202 ? 7.979 4.859 5.734 1.00 88.62 202 CYS A O 1
ATOM 1590 N N . ASN A 1 203 ? 6.351 4.971 4.206 1.00 91.00 203 ASN A N 1
ATOM 1591 C CA . ASN A 1 203 ? 5.690 3.748 4.639 1.00 91.00 203 ASN A CA 1
ATOM 1592 C C . ASN A 1 203 ? 5.452 2.790 3.464 1.00 91.00 203 ASN A C 1
ATOM 1594 O O . ASN A 1 203 ? 5.941 2.978 2.346 1.00 91.00 203 ASN A O 1
ATOM 1598 N N . CYS A 1 204 ? 4.678 1.743 3.728 1.00 94.19 204 CYS A N 1
ATOM 1599 C CA . CYS A 1 204 ? 4.316 0.724 2.755 1.00 94.19 204 CYS A CA 1
ATOM 1600 C C . CYS A 1 204 ? 3.618 1.272 1.503 1.00 94.19 204 CYS A C 1
ATOM 1602 O O . CYS A 1 204 ? 3.850 0.768 0.405 1.00 94.19 204 CYS A O 1
ATOM 1604 N N . HIS A 1 205 ? 2.812 2.328 1.621 1.00 93.81 205 HIS A N 1
ATOM 1605 C CA . HIS A 1 205 ? 2.167 2.948 0.468 1.00 93.81 205 HIS A CA 1
ATOM 1606 C C . HIS A 1 205 ? 3.178 3.691 -0.406 1.00 93.81 205 HIS A C 1
ATOM 1608 O O . HIS A 1 205 ? 3.079 3.590 -1.626 1.00 93.81 205 HIS A O 1
ATOM 1614 N N . SER A 1 206 ? 4.171 4.371 0.183 1.00 93.12 206 SER A N 1
ATOM 1615 C CA . SER A 1 206 ? 5.282 4.971 -0.575 1.00 93.12 206 SER A CA 1
ATOM 1616 C C . SER A 1 206 ? 6.084 3.902 -1.325 1.00 93.12 206 SER A C 1
ATOM 1618 O O . SER A 1 206 ? 6.401 4.083 -2.499 1.00 93.12 206 SER A O 1
ATOM 1620 N N . PHE A 1 207 ? 6.338 2.749 -0.694 1.00 95.12 207 PHE A N 1
ATOM 1621 C CA . PHE A 1 207 ? 7.006 1.611 -1.338 1.00 95.12 207 PHE A CA 1
ATOM 1622 C C . PHE A 1 207 ? 6.221 1.088 -2.549 1.00 95.12 207 PHE A C 1
ATOM 1624 O O . PHE A 1 207 ? 6.776 0.937 -3.641 1.00 95.12 207 PHE A O 1
ATOM 1631 N N . VAL A 1 208 ? 4.916 0.853 -2.386 1.00 96.19 208 VAL A N 1
ATOM 1632 C CA . VAL A 1 208 ? 4.053 0.382 -3.479 1.00 96.19 208 VAL A CA 1
ATOM 1633 C C . VAL A 1 208 ? 3.922 1.447 -4.573 1.00 96.19 208 VAL A C 1
ATOM 1635 O O . VAL A 1 208 ? 4.029 1.114 -5.751 1.00 96.19 208 VAL A O 1
ATOM 1638 N N . ALA A 1 209 ? 3.773 2.724 -4.215 1.00 94.75 209 ALA A N 1
ATOM 1639 C CA . ALA A 1 209 ? 3.734 3.836 -5.163 1.00 94.75 209 ALA A CA 1
ATOM 1640 C C . ALA A 1 209 ? 5.021 3.911 -5.998 1.00 94.75 209 ALA A C 1
ATOM 1642 O O . ALA A 1 209 ? 4.957 4.019 -7.222 1.00 94.75 209 ALA A O 1
ATOM 1643 N N . ASN A 1 210 ? 6.188 3.753 -5.364 1.00 94.31 210 ASN A N 1
ATOM 1644 C CA . ASN A 1 210 ? 7.470 3.695 -6.060 1.00 94.31 210 ASN A CA 1
ATOM 1645 C C . ASN A 1 210 ? 7.518 2.531 -7.062 1.00 94.31 210 ASN A C 1
ATOM 1647 O O . ASN A 1 210 ? 7.921 2.735 -8.207 1.00 94.31 210 ASN A O 1
ATOM 1651 N N . CYS A 1 211 ? 7.037 1.341 -6.679 1.00 95.25 211 CYS A N 1
ATOM 1652 C CA . CYS A 1 211 ? 6.916 0.212 -7.606 1.00 95.25 211 CYS A CA 1
ATOM 1653 C C . CYS A 1 211 ? 6.036 0.578 -8.814 1.00 95.25 211 CYS A C 1
ATOM 1655 O O . CYS A 1 211 ? 6.421 0.345 -9.960 1.00 95.25 211 CYS A O 1
ATOM 1657 N N . MET A 1 212 ? 4.865 1.177 -8.575 1.00 94.44 212 MET A N 1
ATOM 1658 C CA . MET A 1 212 ? 3.916 1.557 -9.629 1.00 94.44 212 MET A CA 1
ATOM 1659 C C . MET A 1 212 ? 4.486 2.614 -10.581 1.00 94.44 212 MET A C 1
ATOM 1661 O O . MET A 1 212 ? 4.314 2.492 -11.796 1.00 94.44 212 MET A O 1
ATOM 1665 N N . ASN A 1 213 ? 5.241 3.580 -10.054 1.00 93.44 213 ASN A N 1
ATOM 1666 C CA . ASN A 1 213 ? 5.921 4.608 -10.842 1.00 93.44 213 ASN A CA 1
ATOM 1667 C C . ASN A 1 213 ? 7.009 4.027 -11.743 1.00 93.44 213 ASN A C 1
ATOM 1669 O O . ASN A 1 213 ? 7.079 4.374 -12.922 1.00 93.44 213 ASN A O 1
ATOM 1673 N N . ARG A 1 214 ? 7.802 3.071 -11.246 1.00 92.19 214 ARG A N 1
ATOM 1674 C CA . ARG A 1 214 ? 8.824 2.378 -12.053 1.00 92.19 214 ARG A CA 1
ATOM 1675 C C . ARG A 1 214 ? 8.239 1.560 -13.198 1.00 92.19 214 ARG A C 1
ATOM 1677 O O . ARG A 1 214 ? 8.915 1.359 -14.207 1.00 92.19 214 ARG A O 1
ATOM 1684 N N . MET A 1 215 ? 6.995 1.111 -13.061 1.00 93.00 215 MET A N 1
ATOM 1685 C CA . MET A 1 215 ? 6.251 0.401 -14.106 1.00 93.00 215 MET A CA 1
ATOM 1686 C C . MET A 1 215 ? 5.454 1.336 -15.025 1.00 93.00 215 MET A C 1
ATOM 1688 O O . MET A 1 215 ? 4.807 0.848 -15.951 1.00 93.00 215 MET A O 1
ATOM 1692 N N . ALA A 1 216 ? 5.446 2.647 -14.747 1.00 92.88 216 ALA A N 1
ATOM 1693 C CA . ALA A 1 216 ? 4.533 3.623 -15.342 1.00 92.88 216 ALA A CA 1
ATOM 1694 C C . ALA A 1 216 ? 3.085 3.097 -15.418 1.00 92.88 216 ALA A C 1
ATOM 1696 O O . ALA A 1 216 ? 2.429 3.178 -16.461 1.00 92.88 216 ALA A O 1
ATOM 1697 N N . TYR A 1 217 ? 2.616 2.468 -14.335 1.00 93.00 217 TYR A N 1
ATOM 1698 C CA . TYR A 1 217 ? 1.350 1.738 -14.337 1.00 93.00 217 TYR A CA 1
ATOM 1699 C C . TYR A 1 217 ? 0.179 2.678 -14.647 1.00 93.00 217 TYR A C 1
ATOM 1701 O O . TYR A 1 217 ? 0.019 3.725 -14.021 1.00 93.00 217 TYR A O 1
ATOM 1709 N N . GLY A 1 218 ? -0.649 2.315 -15.625 1.00 90.94 218 GLY A N 1
ATOM 1710 C CA . GLY A 1 218 ? -1.746 3.157 -16.101 1.00 90.94 218 GLY A CA 1
ATOM 1711 C C . GLY A 1 218 ? -1.281 4.424 -16.824 1.00 90.94 218 GLY A C 1
ATOM 1712 O O . GLY A 1 218 ? -2.033 5.391 -16.864 1.00 90.94 218 GLY A O 1
ATOM 1713 N N . GLY A 1 219 ? -0.054 4.441 -17.355 1.00 88.88 219 GLY A N 1
ATOM 1714 C CA . GLY A 1 219 ? 0.502 5.592 -18.069 1.00 88.88 219 GLY A CA 1
ATOM 1715 C C . GLY A 1 219 ? 0.918 6.755 -17.164 1.00 88.88 219 GLY A C 1
ATOM 1716 O O . GLY A 1 219 ? 1.063 7.869 -17.654 1.00 88.88 219 GLY A O 1
ATOM 1717 N N . SER A 1 220 ? 1.109 6.517 -15.862 1.00 89.44 220 SER A N 1
ATOM 1718 C CA . SER A 1 220 ? 1.503 7.535 -14.879 1.00 89.44 220 SER A CA 1
ATOM 1719 C C . SER A 1 220 ? 2.772 7.139 -14.127 1.00 89.44 220 SER A C 1
ATOM 1721 O O . SER A 1 220 ? 2.939 5.981 -13.747 1.00 89.44 220 SER A O 1
ATOM 1723 N N . THR A 1 221 ? 3.641 8.118 -13.869 1.00 89.19 221 THR A N 1
ATOM 1724 C CA . THR A 1 221 ? 4.830 8.012 -12.999 1.00 89.19 221 THR A CA 1
ATOM 1725 C C . THR A 1 221 ? 4.680 8.811 -11.702 1.00 89.19 221 THR A C 1
ATOM 1727 O O . THR A 1 221 ? 5.671 9.047 -11.019 1.00 89.19 221 THR A O 1
ATOM 1730 N N . ASN A 1 222 ? 3.457 9.243 -11.374 1.00 88.75 222 ASN A N 1
ATOM 1731 C CA . ASN A 1 222 ? 3.159 10.103 -10.223 1.00 88.75 222 ASN A CA 1
ATOM 1732 C C . ASN A 1 222 ? 2.205 9.441 -9.213 1.00 88.75 222 ASN A C 1
ATOM 1734 O O . ASN A 1 222 ? 1.489 10.135 -8.493 1.00 88.75 222 ASN A O 1
ATOM 1738 N N . TRP A 1 223 ? 2.172 8.107 -9.170 1.00 91.88 223 TRP A N 1
ATOM 1739 C CA . TRP A 1 223 ? 1.514 7.367 -8.100 1.00 91.88 223 TRP A CA 1
ATOM 1740 C C . TRP A 1 223 ? 2.049 7.830 -6.758 1.00 91.88 223 TRP A C 1
ATOM 1742 O O . TRP A 1 223 ? 3.261 7.928 -6.553 1.00 91.88 223 TRP A O 1
ATOM 1752 N N . ASN A 1 224 ? 1.128 8.085 -5.844 1.00 91.31 224 ASN A N 1
ATOM 1753 C CA . ASN A 1 224 ? 1.428 8.506 -4.489 1.00 91.31 224 ASN A CA 1
ATOM 1754 C C . ASN A 1 224 ? 0.670 7.650 -3.464 1.00 91.31 224 ASN A C 1
ATOM 1756 O O . ASN A 1 224 ? -0.066 6.716 -3.795 1.00 91.31 224 ASN A O 1
ATOM 1760 N N . LEU A 1 225 ? 0.865 7.984 -2.191 1.00 90.38 225 LEU A N 1
ATOM 1761 C CA . LEU A 1 225 ? 0.282 7.273 -1.063 1.00 90.38 225 LEU A CA 1
ATOM 1762 C C . LEU A 1 225 ? -1.254 7.187 -1.127 1.00 90.38 225 LEU A C 1
ATOM 1764 O O . LEU A 1 225 ? -1.828 6.126 -0.862 1.00 90.38 225 LEU A O 1
ATOM 1768 N N . VAL A 1 226 ? -1.903 8.293 -1.502 1.00 89.69 226 VAL A N 1
ATOM 1769 C CA . VAL A 1 226 ? -3.364 8.408 -1.593 1.00 89.69 226 VAL A CA 1
ATOM 1770 C C . VAL A 1 226 ? -3.897 7.571 -2.753 1.00 89.69 226 VAL A C 1
ATOM 1772 O O . VAL A 1 226 ? -4.887 6.863 -2.576 1.00 89.69 226 VAL A O 1
ATOM 1775 N N . ASP A 1 227 ? -3.218 7.568 -3.904 1.00 92.44 227 ASP A N 1
ATOM 1776 C CA . ASP A 1 227 ? -3.615 6.743 -5.053 1.00 92.44 227 ASP A CA 1
ATOM 1777 C C . ASP A 1 227 ? -3.586 5.252 -4.709 1.00 92.44 227 ASP A C 1
ATOM 1779 O O . ASP A 1 227 ? -4.525 4.514 -5.014 1.00 92.44 227 ASP A O 1
ATOM 1783 N N . VAL A 1 228 ? -2.520 4.807 -4.035 1.00 94.62 228 VAL A N 1
ATOM 1784 C CA . VAL A 1 228 ? -2.357 3.417 -3.584 1.00 94.62 228 VAL A CA 1
ATOM 1785 C C . VAL A 1 228 ? -3.434 3.050 -2.563 1.00 94.62 228 VAL A C 1
ATOM 1787 O O . VAL A 1 228 ? -4.040 1.980 -2.664 1.00 94.62 228 VAL A O 1
ATOM 1790 N N . LEU A 1 229 ? -3.713 3.942 -1.607 1.00 92.62 229 LEU A N 1
ATOM 1791 C CA . LEU A 1 229 ? -4.783 3.762 -0.626 1.00 92.62 229 LEU A CA 1
ATOM 1792 C C . LEU A 1 229 ? -6.144 3.607 -1.316 1.00 92.62 229 LEU A C 1
ATOM 1794 O O . LEU A 1 229 ? -6.867 2.644 -1.055 1.00 92.62 229 LEU A O 1
ATOM 1798 N N . LEU A 1 230 ? -6.479 4.511 -2.236 1.00 92.81 230 LEU A N 1
ATOM 1799 C CA . LEU A 1 230 ? -7.741 4.480 -2.967 1.00 92.81 230 LEU A CA 1
ATOM 1800 C C . LEU A 1 230 ? -7.856 3.219 -3.833 1.00 92.81 230 LEU A C 1
ATOM 1802 O O . LEU A 1 230 ? -8.921 2.605 -3.886 1.00 92.81 230 LEU A O 1
ATOM 1806 N N . MET A 1 231 ? -6.759 2.790 -4.462 1.00 94.38 231 MET A N 1
ATOM 1807 C CA . MET A 1 231 ? -6.697 1.547 -5.232 1.00 94.38 231 MET A CA 1
ATOM 1808 C C . MET A 1 231 ? -7.054 0.337 -4.365 1.00 94.38 231 MET A C 1
ATOM 1810 O O . MET A 1 231 ? -7.937 -0.437 -4.730 1.00 94.38 231 MET A O 1
ATOM 1814 N N . ALA A 1 232 ? -6.412 0.205 -3.201 1.00 93.81 232 ALA A N 1
ATOM 1815 C CA . ALA A 1 232 ? -6.636 -0.894 -2.266 1.00 93.81 232 ALA A CA 1
ATOM 1816 C C . ALA A 1 232 ? -8.069 -0.909 -1.704 1.00 93.81 232 ALA A C 1
ATOM 1818 O O . ALA A 1 232 ? -8.691 -1.965 -1.559 1.00 93.81 232 ALA A O 1
ATOM 1819 N N . LEU A 1 233 ? -8.617 0.265 -1.388 1.00 90.81 233 LEU A N 1
ATOM 1820 C CA . LEU A 1 233 ? -9.925 0.376 -0.750 1.00 90.81 233 LEU A CA 1
ATOM 1821 C C . LEU A 1 233 ? -11.082 0.249 -1.737 1.00 90.81 233 LEU A C 1
ATOM 1823 O O . LEU A 1 233 ? -12.024 -0.486 -1.451 1.00 90.81 233 LEU A O 1
ATOM 1827 N N . VAL A 1 234 ? -11.016 0.917 -2.887 1.00 91.69 234 VAL A N 1
ATOM 1828 C CA . VAL A 1 234 ? -12.138 0.977 -3.835 1.00 91.69 234 VAL A CA 1
ATOM 1829 C C . VAL A 1 234 ? -12.142 -0.216 -4.778 1.00 91.69 234 VAL A C 1
ATOM 1831 O O . VAL A 1 234 ? -13.203 -0.771 -5.043 1.00 91.69 234 VAL A O 1
ATOM 1834 N N . LYS A 1 235 ? -10.972 -0.633 -5.277 1.00 93.56 235 LYS A N 1
ATOM 1835 C CA . LYS A 1 235 ? -10.871 -1.752 -6.231 1.00 93.56 235 LYS A CA 1
ATOM 1836 C C . LYS A 1 235 ? -10.514 -3.082 -5.579 1.00 93.56 235 LYS A C 1
ATOM 1838 O O . LYS A 1 235 ? -10.415 -4.083 -6.278 1.00 93.56 235 LYS A O 1
ATOM 1843 N N . GLY A 1 236 ? -10.255 -3.089 -4.273 1.00 92.62 236 GLY A N 1
ATOM 1844 C CA . GLY A 1 236 ? -9.872 -4.305 -3.570 1.00 92.62 236 GLY A CA 1
ATOM 1845 C C . GLY A 1 236 ? -11.065 -5.216 -3.326 1.00 92.62 236 GLY A C 1
ATOM 1846 O O . GLY A 1 236 ? -12.081 -4.783 -2.781 1.00 92.62 236 GLY A O 1
ATOM 1847 N N . GLU A 1 237 ? -10.890 -6.487 -3.650 1.00 94.75 237 GLU A N 1
ATOM 1848 C CA . GLU A 1 237 ? -11.825 -7.565 -3.350 1.00 94.75 237 GLU A CA 1
ATOM 1849 C C . GLU A 1 237 ? -11.381 -8.276 -2.072 1.00 94.75 237 GLU A C 1
ATOM 1851 O O . GLU A 1 237 ? -10.184 -8.476 -1.848 1.00 94.75 237 GLU A O 1
ATOM 1856 N N . PHE A 1 238 ? -12.331 -8.631 -1.206 1.00 95.19 238 PHE A N 1
ATOM 1857 C CA . PHE A 1 238 ? -12.018 -9.392 0.001 1.00 95.19 238 PHE A CA 1
ATOM 1858 C C . PHE A 1 238 ? -11.628 -10.823 -0.358 1.00 95.19 238 PHE A C 1
ATOM 1860 O O . PHE A 1 238 ? -12.305 -11.482 -1.142 1.00 95.19 238 PHE A O 1
ATOM 1867 N N . VAL A 1 239 ? -10.556 -11.315 0.264 1.00 93.88 239 VAL A N 1
ATOM 1868 C CA . VAL A 1 239 ? -10.085 -12.696 0.089 1.00 93.88 239 VAL A CA 1
ATOM 1869 C C . VAL A 1 239 ? -11.142 -13.696 0.557 1.00 93.88 239 VAL A C 1
ATOM 1871 O O . VAL A 1 239 ? -11.383 -14.711 -0.090 1.00 93.88 239 VAL A O 1
ATOM 1874 N N . ASN A 1 240 ? -11.762 -13.414 1.701 1.00 92.81 240 ASN A N 1
ATOM 1875 C CA . ASN A 1 240 ? -12.813 -14.219 2.301 1.00 92.81 240 ASN A CA 1
ATOM 1876 C C . ASN A 1 240 ? -13.678 -13.356 3.236 1.00 92.81 240 ASN A C 1
ATOM 1878 O O . ASN A 1 240 ? -13.348 -12.209 3.553 1.00 92.81 240 ASN A O 1
ATOM 1882 N N . PHE A 1 241 ? -14.796 -13.922 3.691 1.00 93.00 241 PHE A N 1
ATOM 1883 C CA . PHE A 1 241 ? -15.706 -13.237 4.609 1.00 93.00 241 PHE A CA 1
ATOM 1884 C C . PHE A 1 241 ? -15.060 -12.949 5.974 1.00 93.00 241 PHE A C 1
ATOM 1886 O O . PHE A 1 241 ? -15.311 -11.906 6.567 1.00 93.00 241 PHE A O 1
ATOM 1893 N N . GLU A 1 242 ? -14.165 -13.816 6.452 1.00 89.44 242 GLU A N 1
ATOM 1894 C CA . GLU A 1 242 ? -13.415 -13.591 7.694 1.00 89.44 242 GLU A CA 1
ATOM 1895 C C . GLU A 1 242 ? -12.571 -12.306 7.636 1.00 89.44 242 GLU A C 1
ATOM 1897 O O . GLU A 1 242 ? -12.587 -11.503 8.569 1.00 89.44 242 GLU A O 1
ATOM 1902 N N . GLY A 1 243 ? -11.893 -12.058 6.513 1.00 88.00 243 GLY A N 1
ATOM 1903 C CA . GLY A 1 243 ? -11.128 -10.839 6.271 1.00 88.00 243 GLY A CA 1
ATOM 1904 C C . GLY A 1 243 ? -12.001 -9.586 6.306 1.00 88.00 243 GLY A C 1
ATOM 1905 O O . GLY A 1 243 ? -11.574 -8.567 6.850 1.00 88.00 243 GLY A O 1
ATOM 1906 N N . PHE A 1 244 ? -13.235 -9.676 5.797 1.00 92.44 244 PHE A N 1
ATOM 1907 C CA . PHE A 1 244 ? -14.235 -8.611 5.908 1.00 92.44 244 PHE A CA 1
ATOM 1908 C C . PHE A 1 244 ? -14.624 -8.353 7.369 1.00 92.44 244 PHE A C 1
ATOM 1910 O O . PHE A 1 244 ? -14.580 -7.210 7.828 1.00 92.44 244 PHE A O 1
ATOM 1917 N N . LEU A 1 245 ? -14.939 -9.405 8.129 1.00 91.88 245 LEU A N 1
ATOM 1918 C CA . LEU A 1 245 ? -15.317 -9.272 9.537 1.00 91.88 245 LEU A CA 1
ATOM 1919 C C . LEU A 1 245 ? -14.182 -8.677 10.373 1.00 91.88 245 LEU A C 1
ATOM 1921 O O . LEU A 1 245 ? -14.403 -7.737 11.134 1.00 91.88 245 LEU A O 1
ATOM 1925 N N . ARG A 1 246 ? -12.952 -9.162 10.188 1.00 89.00 246 ARG A N 1
ATOM 1926 C CA . ARG A 1 246 ? -11.765 -8.654 10.886 1.00 89.00 246 ARG A CA 1
ATOM 1927 C C . ARG A 1 246 ? -11.494 -7.178 10.581 1.00 89.00 246 ARG A C 1
ATOM 1929 O O . ARG A 1 246 ? -10.994 -6.473 11.452 1.00 89.00 246 ARG A O 1
ATOM 1936 N N . ALA A 1 247 ? -11.818 -6.715 9.373 1.00 90.50 247 ALA A N 1
ATOM 1937 C CA . ALA A 1 247 ? -11.626 -5.323 8.977 1.00 90.50 247 ALA A CA 1
ATOM 1938 C C . ALA A 1 247 ? -12.658 -4.369 9.602 1.00 90.50 247 ALA A C 1
ATOM 1940 O O . ALA A 1 247 ? -12.294 -3.251 9.959 1.00 90.50 247 ALA A O 1
ATOM 1941 N N . TYR A 1 248 ? -13.920 -4.790 9.758 1.00 94.00 248 TYR A N 1
ATOM 1942 C CA . TYR A 1 248 ? -15.007 -3.868 10.121 1.00 94.00 248 TYR A CA 1
ATOM 1943 C C . TYR A 1 248 ? -15.668 -4.118 11.477 1.00 94.00 248 TYR A C 1
ATOM 1945 O O . TYR A 1 248 ? -16.113 -3.155 12.097 1.00 94.00 248 TYR A O 1
ATOM 1953 N N . ILE A 1 249 ? -15.727 -5.357 11.980 1.00 94.75 249 ILE A N 1
ATOM 1954 C CA . ILE A 1 249 ? -16.395 -5.644 13.263 1.00 94.75 249 ILE A CA 1
ATOM 1955 C C . ILE A 1 249 ? -15.777 -4.848 14.416 1.00 94.75 249 ILE A C 1
ATOM 1957 O O . ILE A 1 249 ? -16.542 -4.197 15.129 1.00 94.75 249 ILE A O 1
ATOM 1961 N N . PRO A 1 250 ? -14.443 -4.837 14.621 1.00 94.31 250 PRO A N 1
ATOM 1962 C CA . PRO A 1 250 ? -13.866 -4.100 15.742 1.00 94.31 250 PRO A CA 1
ATOM 1963 C C . PRO A 1 250 ? -14.206 -2.606 15.698 1.00 94.31 250 PRO A C 1
ATOM 1965 O O . PRO A 1 250 ? -14.540 -2.022 16.726 1.00 94.31 250 PRO A O 1
ATOM 1968 N N . PHE A 1 251 ? -14.206 -2.013 14.499 1.00 95.00 251 PHE A N 1
ATOM 1969 C CA . PHE A 1 251 ? -14.613 -0.625 14.299 1.00 95.00 251 PHE A CA 1
ATOM 1970 C C . PHE A 1 251 ? -16.070 -0.397 14.690 1.00 95.00 251 PHE A C 1
ATOM 1972 O O . PHE A 1 251 ? -16.360 0.496 15.483 1.00 95.00 251 PHE A O 1
ATOM 1979 N N . LEU A 1 252 ? -16.988 -1.236 14.205 1.00 95.88 252 LEU A N 1
ATOM 1980 C CA . LEU A 1 252 ? -18.403 -1.120 14.552 1.00 95.88 252 LEU A CA 1
ATOM 1981 C C . LEU A 1 252 ? -18.627 -1.261 16.062 1.00 95.88 252 LEU A C 1
ATOM 1983 O O . LEU A 1 252 ? -19.410 -0.501 16.628 1.00 95.88 252 LEU A O 1
ATOM 1987 N N . VAL A 1 253 ? -17.924 -2.175 16.734 1.00 96.25 253 VAL A N 1
ATOM 1988 C CA . VAL A 1 253 ? -18.013 -2.340 18.192 1.00 96.25 253 VAL A CA 1
ATOM 1989 C C . VAL A 1 253 ? -17.559 -1.071 18.916 1.00 96.25 253 VAL A C 1
ATOM 1991 O O . VAL A 1 253 ? -18.295 -0.572 19.767 1.00 96.25 253 VAL A O 1
ATOM 1994 N N . ILE A 1 254 ? -16.406 -0.497 18.552 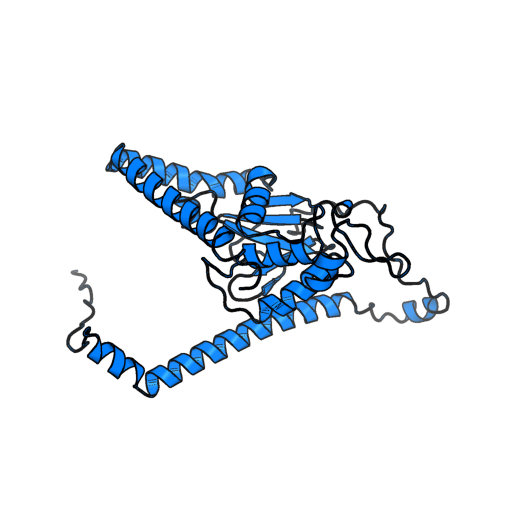1.00 94.94 254 ILE A N 1
ATOM 1995 C CA . ILE A 1 254 ? -15.917 0.748 19.167 1.00 94.94 254 ILE A CA 1
ATOM 1996 C C . ILE A 1 254 ? -16.882 1.907 18.913 1.00 94.94 254 ILE A C 1
ATOM 1998 O O . ILE A 1 254 ? -17.177 2.653 19.844 1.00 94.94 254 ILE A O 1
ATOM 2002 N N . MET A 1 255 ? -17.415 2.046 17.695 1.00 95.19 255 MET A N 1
ATOM 2003 C CA . MET A 1 255 ? -18.382 3.102 17.377 1.00 95.19 255 MET A CA 1
ATOM 2004 C C . MET A 1 255 ? -19.654 2.986 18.227 1.00 95.19 255 MET A C 1
ATOM 2006 O O . MET A 1 255 ? -20.151 3.992 18.728 1.00 95.19 255 MET A O 1
ATOM 2010 N N . ASN A 1 256 ? -20.158 1.766 18.442 1.00 96.69 256 ASN A N 1
ATOM 2011 C CA . ASN A 1 256 ? -21.335 1.532 19.283 1.00 96.69 256 ASN A CA 1
ATOM 2012 C C . ASN A 1 256 ? -21.051 1.788 20.771 1.00 96.69 256 ASN A C 1
ATOM 2014 O O . ASN A 1 256 ? -21.871 2.403 21.448 1.00 96.69 256 ASN A O 1
ATOM 2018 N N . ILE A 1 257 ? -19.888 1.372 21.283 1.00 96.81 257 ILE A N 1
ATOM 2019 C CA . ILE A 1 257 ? -19.475 1.657 22.668 1.00 96.81 257 ILE A CA 1
ATOM 2020 C C . ILE A 1 257 ? -19.304 3.167 22.878 1.00 96.81 257 ILE A C 1
ATOM 2022 O O . ILE A 1 257 ? -19.793 3.710 23.866 1.00 96.81 257 ILE A O 1
ATOM 2026 N N . GLY A 1 258 ? -18.651 3.858 21.940 1.00 96.00 258 GLY A N 1
ATOM 2027 C CA . GLY A 1 258 ? -18.467 5.308 21.982 1.00 96.00 258 GLY A CA 1
ATOM 2028 C C . GLY A 1 258 ? -19.797 6.059 21.971 1.00 96.00 258 GLY A C 1
ATOM 2029 O O . GLY A 1 258 ? -20.002 6.950 22.795 1.00 96.00 258 GLY A O 1
ATOM 2030 N N . LEU A 1 259 ? -20.734 5.639 21.112 1.00 96.56 259 LEU A N 1
ATOM 2031 C CA . LEU A 1 259 ? -22.102 6.158 21.100 1.00 96.56 259 LEU A CA 1
ATOM 2032 C C . LEU A 1 259 ? -22.817 5.917 22.436 1.00 96.56 259 LEU A C 1
ATOM 2034 O O . LEU A 1 259 ? -23.472 6.821 22.945 1.00 96.56 259 LEU A O 1
ATOM 2038 N N . TYR A 1 260 ? -22.694 4.719 23.008 1.00 97.62 260 TYR A N 1
ATOM 2039 C CA . TYR A 1 260 ? -23.349 4.367 24.268 1.00 97.62 260 TYR A CA 1
ATOM 2040 C C . TYR A 1 260 ? -22.831 5.197 25.453 1.00 97.62 260 TYR A C 1
ATOM 2042 O O . TYR A 1 260 ? -23.621 5.649 26.276 1.00 97.62 260 TYR A O 1
ATOM 2050 N N . ILE A 1 261 ? -21.516 5.423 25.534 1.00 97.50 261 ILE A N 1
ATOM 2051 C CA . ILE A 1 261 ? -20.885 6.124 26.664 1.00 97.50 261 ILE A CA 1
ATOM 2052 C C . ILE A 1 261 ? -20.986 7.650 26.524 1.00 97.50 261 ILE A C 1
ATOM 2054 O O . ILE A 1 261 ? -21.266 8.338 27.503 1.00 97.50 261 ILE A O 1
ATOM 2058 N N . ALA A 1 262 ? -20.725 8.189 25.331 1.00 96.25 262 ALA A N 1
ATOM 2059 C CA . ALA A 1 262 ? -20.524 9.624 25.109 1.00 96.25 262 ALA A CA 1
ATOM 2060 C C . ALA A 1 262 ? -21.499 10.242 24.085 1.00 96.25 262 ALA A C 1
ATOM 2062 O O . ALA A 1 262 ? -21.398 11.430 23.765 1.00 96.25 262 ALA A O 1
ATOM 2063 N N . GLY A 1 263 ? -22.462 9.468 23.576 1.00 95.94 263 GLY A N 1
ATOM 2064 C CA . GLY A 1 263 ? -23.495 9.953 22.663 1.00 95.94 263 GLY A CA 1
ATOM 2065 C C . GLY A 1 263 ? -22.932 10.507 21.353 1.00 95.94 263 GLY A C 1
ATOM 2066 O O . GLY A 1 263 ? -21.897 10.077 20.847 1.00 95.94 263 GLY A O 1
ATOM 2067 N N . TRP A 1 264 ? -23.613 11.509 20.796 1.00 95.62 264 TRP A N 1
ATOM 2068 C CA . TRP A 1 264 ? -23.211 12.157 19.542 1.00 95.62 264 TRP A CA 1
ATOM 2069 C C . TRP A 1 264 ? -21.895 12.938 19.635 1.00 95.62 264 TRP A C 1
ATOM 2071 O O . TRP A 1 264 ? -21.224 13.111 18.617 1.00 95.62 264 TRP A O 1
ATOM 2081 N N . ALA A 1 265 ? -21.487 13.369 20.835 1.00 95.69 265 ALA A N 1
ATOM 2082 C CA . ALA A 1 265 ? -20.220 14.073 21.031 1.00 95.69 265 ALA A CA 1
ATOM 2083 C C . ALA A 1 265 ? -19.026 13.224 20.568 1.00 95.69 265 ALA A C 1
ATOM 2085 O O . ALA A 1 265 ? -18.122 13.741 19.912 1.00 95.69 265 ALA A O 1
ATOM 2086 N N . PHE A 1 266 ? -19.065 11.911 20.820 1.00 95.44 266 PHE A N 1
ATOM 2087 C CA . PHE A 1 266 ? -18.053 10.965 20.348 1.00 95.44 266 PHE A CA 1
ATOM 2088 C C . PHE A 1 266 ? -17.845 11.034 18.830 1.00 95.44 266 PHE A C 1
ATOM 2090 O O . PHE A 1 266 ? -16.706 11.101 18.373 1.00 95.44 266 PHE A O 1
ATOM 2097 N N . PHE A 1 267 ? -18.927 11.082 18.045 1.00 94.38 267 PHE A N 1
ATOM 2098 C CA . PHE A 1 267 ? -18.828 11.131 16.585 1.00 94.38 267 PHE A CA 1
ATOM 2099 C C . PHE A 1 267 ? -18.248 12.443 16.073 1.00 94.38 267 PHE A C 1
ATOM 2101 O O . PHE A 1 267 ? -17.521 12.417 15.086 1.00 94.38 267 PHE A O 1
ATOM 2108 N N . PHE A 1 268 ? -18.506 13.574 16.736 1.00 95.31 268 PHE A N 1
ATOM 2109 C CA . PHE A 1 268 ? -17.868 14.839 16.365 1.00 95.31 268 PHE A CA 1
ATOM 2110 C C . PHE A 1 268 ? -16.356 14.796 16.596 1.00 95.31 268 PHE A C 1
ATOM 2112 O O . PHE A 1 268 ? -15.594 15.173 15.705 1.00 95.31 268 PHE A O 1
ATOM 2119 N N . PHE A 1 269 ? -15.910 14.280 17.746 1.00 94.25 269 PHE A N 1
ATOM 2120 C CA . PHE A 1 269 ? -14.480 14.102 18.017 1.00 94.25 269 PHE A CA 1
ATOM 2121 C C . PHE A 1 269 ? -13.836 13.110 17.049 1.00 94.25 269 PHE A C 1
ATOM 2123 O O . PHE A 1 269 ? -12.779 13.397 16.488 1.00 94.25 269 PHE A O 1
ATOM 2130 N N . TRP A 1 270 ? -14.484 11.969 16.808 1.00 94.88 270 TRP A N 1
ATOM 2131 C CA . TRP A 1 270 ? -14.002 10.967 15.864 1.00 94.88 270 TRP A CA 1
ATOM 2132 C C . TRP A 1 270 ? -13.921 11.517 14.436 1.00 94.88 270 TRP A C 1
ATOM 2134 O O . TRP A 1 270 ? -12.897 11.349 13.779 1.00 94.88 270 TRP A O 1
ATOM 2144 N N . ALA A 1 271 ? -14.954 12.219 13.964 1.00 93.94 271 ALA A N 1
ATOM 2145 C CA . ALA A 1 271 ? -14.972 12.816 12.633 1.00 93.94 271 ALA A CA 1
ATOM 2146 C C . ALA A 1 271 ? -13.896 13.899 12.493 1.00 93.94 271 ALA A C 1
ATOM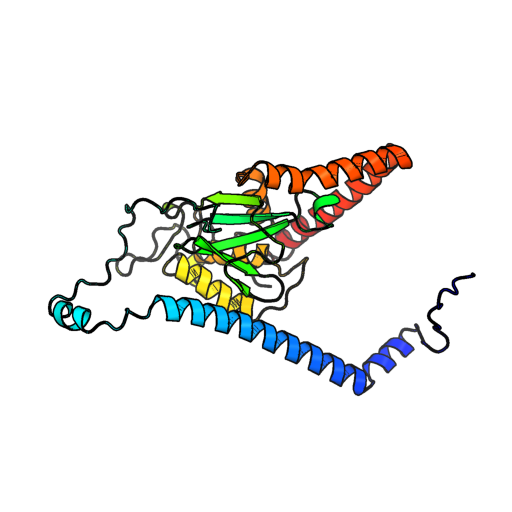 2148 O O . ALA A 1 271 ? -13.212 13.941 11.474 1.00 93.94 271 ALA A O 1
ATOM 2149 N N . GLY A 1 272 ? -13.692 14.724 13.526 1.00 95.19 272 GLY A N 1
ATOM 2150 C CA . GLY A 1 272 ? -12.598 15.693 13.574 1.00 95.19 272 GLY A CA 1
ATOM 2151 C C . GLY A 1 272 ? -11.227 15.020 13.486 1.00 95.19 272 GLY A C 1
ATOM 2152 O O . GLY A 1 272 ? -10.406 15.406 12.658 1.00 95.19 272 GLY A O 1
ATOM 2153 N N . PHE A 1 273 ? -10.998 13.965 14.271 1.00 92.62 273 PHE A N 1
ATOM 2154 C CA . PHE A 1 273 ? -9.764 13.177 14.217 1.00 92.62 273 PHE A CA 1
ATOM 2155 C C . PHE A 1 273 ? -9.543 12.540 12.837 1.00 92.62 273 PHE A C 1
ATOM 2157 O O . PHE A 1 273 ? -8.466 12.682 12.259 1.00 92.62 273 PHE A O 1
ATOM 2164 N N . ALA A 1 274 ? -10.562 11.885 12.275 1.00 91.56 274 ALA A N 1
ATOM 2165 C CA . ALA A 1 274 ? -10.486 11.257 10.960 1.00 91.56 274 ALA A CA 1
ATOM 2166 C C . ALA A 1 274 ? -10.233 12.287 9.846 1.00 91.56 274 ALA A C 1
ATOM 2168 O O . ALA A 1 274 ? -9.424 12.033 8.953 1.00 91.56 274 ALA A O 1
ATOM 2169 N N . ALA A 1 275 ? -10.874 13.459 9.916 1.00 92.12 275 ALA A N 1
ATOM 2170 C CA . ALA A 1 275 ? -10.681 14.551 8.968 1.00 92.12 275 ALA A CA 1
ATOM 2171 C C . ALA A 1 275 ? -9.272 15.148 9.055 1.00 92.12 275 ALA A C 1
ATOM 2173 O O . ALA A 1 275 ? -8.656 15.378 8.018 1.00 92.12 275 ALA A O 1
ATOM 2174 N N . LEU A 1 276 ? -8.733 15.350 10.262 1.00 91.88 276 LEU A N 1
ATOM 2175 C CA . LEU A 1 276 ? -7.353 15.806 10.450 1.00 91.88 276 LEU A CA 1
ATOM 2176 C C . LEU A 1 276 ? -6.344 14.778 9.930 1.00 91.88 276 LEU A C 1
ATOM 2178 O O . LEU A 1 276 ? -5.389 15.151 9.256 1.00 91.88 276 LEU A O 1
ATOM 2182 N N . LEU A 1 277 ? -6.574 13.489 10.191 1.00 88.31 277 LEU A N 1
ATOM 2183 C CA . LEU A 1 277 ? -5.701 12.415 9.723 1.00 88.31 277 LEU A CA 1
ATOM 2184 C C . LEU A 1 277 ? -5.698 12.316 8.190 1.00 88.31 277 LEU A C 1
ATOM 2186 O O . LEU A 1 277 ? -4.636 12.314 7.572 1.00 88.31 277 LEU A O 1
ATOM 2190 N N . LEU A 1 278 ? -6.878 12.274 7.564 1.00 87.75 278 LEU A N 1
ATOM 2191 C CA . LEU A 1 278 ? -7.015 12.282 6.104 1.00 87.75 278 LEU A CA 1
ATOM 2192 C C . LEU A 1 278 ? -6.443 13.564 5.497 1.00 87.75 278 LEU A C 1
ATOM 2194 O O . LEU A 1 278 ? -5.729 13.498 4.501 1.00 87.75 278 LEU A O 1
ATOM 2198 N N . GLY A 1 279 ? -6.732 14.709 6.116 1.00 89.56 279 GLY A N 1
ATOM 2199 C CA . GLY A 1 279 ? -6.234 16.019 5.718 1.00 89.56 279 GLY A CA 1
ATOM 2200 C C . GLY A 1 279 ? -4.713 16.089 5.748 1.00 89.56 279 GLY A C 1
ATOM 2201 O O . GLY A 1 279 ? -4.122 16.593 4.803 1.00 89.56 279 GLY A O 1
ATOM 2202 N N . TRP A 1 280 ? -4.064 15.525 6.769 1.00 86.56 280 TRP A N 1
ATOM 2203 C CA . TRP A 1 280 ? -2.606 15.425 6.827 1.00 86.56 280 TRP A CA 1
ATOM 2204 C C . TRP A 1 280 ? -2.045 14.621 5.654 1.00 86.56 280 TRP A C 1
ATOM 2206 O O . TRP A 1 280 ? -1.128 15.082 4.981 1.00 86.56 280 TRP A O 1
ATOM 2216 N N . PHE A 1 281 ? -2.597 13.437 5.375 1.00 84.56 281 PHE A N 1
ATOM 2217 C CA . PHE A 1 281 ? -2.090 12.597 4.291 1.00 84.56 281 PHE A CA 1
ATOM 2218 C C . PHE A 1 281 ? -2.338 13.206 2.911 1.00 84.56 281 PHE A C 1
ATOM 2220 O O . PHE A 1 281 ? -1.451 13.135 2.062 1.00 84.56 281 PHE A O 1
ATOM 2227 N N . THR A 1 282 ? -3.492 13.831 2.668 1.00 84.81 282 THR A N 1
ATOM 2228 C CA . THR A 1 282 ? -3.767 14.499 1.387 1.00 84.81 282 THR A CA 1
ATOM 2229 C C . THR A 1 282 ? -2.935 15.766 1.242 1.00 84.81 282 THR A C 1
ATOM 2231 O O . THR A 1 282 ? -2.203 15.900 0.265 1.00 84.81 282 THR A O 1
ATOM 2234 N N . TYR A 1 283 ? -2.974 16.662 2.229 1.00 86.12 283 TYR A N 1
ATOM 2235 C CA . TYR A 1 283 ? -2.205 17.900 2.208 1.00 86.12 283 TYR A CA 1
ATOM 2236 C C . TYR A 1 283 ? -0.712 17.614 2.123 1.00 86.12 283 TYR A C 1
ATOM 2238 O O . TYR A 1 283 ? -0.053 18.138 1.238 1.00 86.12 283 TYR A O 1
ATOM 2246 N N . GLY A 1 284 ? -0.182 16.733 2.970 1.00 79.12 284 GLY A N 1
ATOM 2247 C CA . GLY A 1 284 ? 1.230 16.374 2.948 1.00 79.12 284 GLY A CA 1
ATOM 2248 C C . GLY A 1 284 ? 1.656 15.791 1.601 1.00 79.12 284 GLY A C 1
ATOM 2249 O O . GLY A 1 284 ? 2.676 16.194 1.046 1.00 79.12 284 GLY A O 1
ATOM 2250 N N . THR A 1 285 ? 0.832 14.915 1.018 1.00 80.56 285 THR A N 1
ATOM 2251 C CA . THR A 1 285 ? 1.113 14.332 -0.300 1.00 80.56 285 THR A CA 1
ATOM 2252 C C . THR A 1 285 ? 1.136 15.391 -1.400 1.00 80.56 285 THR A C 1
ATOM 2254 O O . THR A 1 285 ? 2.044 15.373 -2.218 1.00 80.56 285 THR A O 1
ATOM 2257 N N . TYR A 1 286 ? 0.192 16.330 -1.448 1.00 80.94 286 TYR A N 1
ATOM 2258 C CA . TYR A 1 286 ? 0.126 17.290 -2.560 1.00 80.94 286 TYR A CA 1
ATOM 2259 C C . TYR A 1 286 ? 0.936 18.574 -2.331 1.00 80.94 286 TYR A C 1
ATOM 2261 O O . TYR A 1 286 ? 1.388 19.180 -3.299 1.00 80.94 286 TYR A O 1
ATOM 2269 N N . ALA A 1 287 ? 1.166 18.976 -1.081 1.00 77.62 287 ALA A N 1
ATOM 2270 C CA . ALA A 1 287 ? 1.935 20.170 -0.734 1.00 77.62 287 ALA A CA 1
ATOM 2271 C C . ALA A 1 287 ? 3.450 19.915 -0.713 1.00 77.62 287 ALA A C 1
ATOM 2273 O O . ALA A 1 287 ? 4.213 20.814 -1.058 1.00 77.62 287 ALA A O 1
ATOM 2274 N N . PHE A 1 288 ? 3.895 18.703 -0.357 1.00 69.19 288 PHE A N 1
ATOM 2275 C CA . PHE A 1 288 ? 5.322 18.350 -0.298 1.00 69.19 288 PHE A CA 1
ATOM 2276 C C . PHE A 1 288 ? 5.798 17.500 -1.488 1.00 69.19 288 PHE A C 1
ATOM 2278 O O . PHE A 1 288 ? 6.847 16.871 -1.413 1.00 69.19 288 PHE A O 1
ATOM 2285 N N . GLY A 1 289 ? 5.058 17.506 -2.604 1.00 61.41 289 GLY A N 1
ATOM 2286 C CA . GLY A 1 289 ? 5.521 16.928 -3.875 1.00 61.41 289 GLY A CA 1
ATOM 2287 C C . GLY A 1 289 ? 5.386 15.408 -3.995 1.00 61.41 289 GLY A C 1
ATOM 2288 O O . GLY A 1 289 ? 6.049 14.802 -4.830 1.00 61.41 289 GLY A O 1
ATOM 2289 N N . GLY A 1 290 ? 4.502 14.804 -3.203 1.00 59.62 290 GLY A N 1
ATOM 2290 C CA . GLY A 1 290 ? 4.301 13.368 -3.112 1.00 59.62 290 GLY A CA 1
ATOM 2291 C C . GLY A 1 290 ? 5.462 12.753 -2.353 1.00 59.62 290 GLY A C 1
ATOM 2292 O O . GLY A 1 290 ? 6.605 12.870 -2.768 1.00 59.62 290 GLY A O 1
ATOM 2293 N N . TYR A 1 291 ? 5.192 12.059 -1.252 1.00 59.09 291 TYR A N 1
ATOM 2294 C CA . TYR A 1 291 ? 6.188 11.283 -0.502 1.00 59.09 291 TYR A CA 1
ATOM 2295 C C . TYR A 1 291 ? 6.727 10.063 -1.294 1.00 59.09 291 TYR A C 1
ATOM 2297 O O . TYR A 1 291 ? 6.784 8.942 -0.787 1.00 59.09 291 TYR A O 1
ATOM 2305 N N . ILE A 1 292 ? 7.035 10.262 -2.574 1.00 54.47 292 ILE A N 1
ATOM 2306 C CA . ILE A 1 292 ? 7.462 9.282 -3.568 1.00 54.47 292 ILE A CA 1
ATOM 2307 C C . ILE A 1 292 ? 8.909 8.863 -3.298 1.00 54.47 292 ILE A C 1
ATOM 2309 O O . ILE A 1 292 ? 9.255 7.705 -3.543 1.00 54.47 292 ILE A O 1
ATOM 2313 N N . ASP A 1 293 ? 9.716 9.773 -2.746 1.00 55.47 293 ASP A N 1
ATOM 2314 C CA . ASP A 1 293 ? 11.145 9.542 -2.543 1.00 55.47 293 ASP A CA 1
ATOM 2315 C C . ASP A 1 293 ? 11.556 9.207 -1.116 1.00 55.47 293 ASP A C 1
ATOM 2317 O O . ASP A 1 293 ? 12.653 8.663 -0.965 1.00 55.47 293 ASP A O 1
ATOM 2321 N N . CYS A 1 294 ? 10.698 9.450 -0.114 1.00 62.62 294 CYS A N 1
ATOM 2322 C CA . CYS A 1 294 ? 11.106 9.419 1.292 1.00 62.62 294 CYS A CA 1
ATOM 2323 C C . CYS A 1 294 ? 12.447 10.161 1.492 1.00 62.62 294 CYS A C 1
ATOM 2325 O O . CYS A 1 294 ? 12.398 11.389 1.622 1.00 62.62 294 CYS A O 1
#

Radius of gyration: 23.79 Å; chains: 1; bounding box: 52×59×80 Å

Foldseek 3Di:
DDDDDDDPDPPPQDPDPVSVVVCCVDPVVVVVVVVVVVVLLVQLVVQLVVVVVVVVVVVDDPPDPVVVVVVVDDPDPPPPPLPDDQDDADLVQQFDAQKKFWAAAPPVLLLPLLDTFIWGAHRRRWTWFADSHIDIRADPRGGTFWMFRADLVQFWAQDPPRGTPAPCRVVLVVLQAARGLVRLLSVLNVQSSRDGDDPQQHGRLLSVLSSCLNRCGNRHNLRASVNSSCCCPVRIDTPDVVSVCVSPVSNVVVVVVQCVPPNCVSVVVSVVVNCVSVCSNVCCCVVVVGSNRD

Secondary structure (DSSP, 8-state):
----------TT---SHHHHHHHHH-HHHHHHHHHHHHHHHHHHHHHHHHHHHHHHHHHS----THHHHHTTS--------TTSPPPPPBTTTTB-TTEEEEEEPTTHHHH-TT-EEEEEE-TT--EEEESSSEEESSBTTBS--EEEEPPGGGS---BTTTB--STTHHHHHHTT--SSHHHHHHHHHHHHTTSPPBTTTBSHHHHHHHHHHHTTGGG-S---HHHHHHHHHHSPEESSHHHHHHHHHHHHHHHHHHHHHHHHHHHHHHHHHHHHHHHHHHHHHHHTT-TT--

pLDDT: mean 80.62, std 17.69, range [32.66, 97.62]

InterPro domains:
  IPR008496 TMEM222/RTE1 [PF05608] (90-236)
  IPR008496 TMEM222/RTE1 [PTHR20921] (62-262)

Sequence (294 aa):
MSSAAAAMDFTGVDFTVAGQYNAMLEPDFHAKKILVAVNEEDRQDEGIQKYYRVQDARQQPSSSKDEIRRRGQSRPAVRRPASAPMRPVDVANGKFPFCLVWVPLPIVAWLVPFVGHVGICREDGVILDFAGNINIDNLAFGSTAKFVRLDREKCCFPHPRHGHTCEIAEKHTIAGMAYSWDDAVSRSVQVFGKKSYNFFTCNCHSFVANCMNRMAYGGSTNWNLVDVLLMALVKGEFVNFEGFLRAYIPFLVIMNIGLYIAGWAFFFFWAGFAALLLGWFTYGTYAFGGYIDC